Protein AF-A0A3C0G494-F1 (afdb_monomer)

Mean predicted aligned error: 13.41 Å

pLDDT: mean 83.09, std 10.5, range [32.12, 95.75]

Structure (mmCIF, N/CA/C/O backbone):
data_AF-A0A3C0G494-F1
#
_entry.id   AF-A0A3C0G494-F1
#
loop_
_atom_site.group_PDB
_atom_site.id
_atom_site.type_symbol
_atom_site.label_atom_id
_atom_site.label_alt_id
_atom_site.label_comp_id
_atom_site.label_asym_id
_atom_site.label_entity_id
_atom_site.label_seq_id
_atom_site.pdbx_PDB_ins_code
_atom_site.Cartn_x
_atom_site.Cartn_y
_atom_site.Cartn_z
_atom_site.occupancy
_atom_site.B_iso_or_equiv
_atom_site.auth_seq_id
_atom_site.auth_comp_id
_atom_site.auth_asym_id
_atom_site.auth_atom_id
_atom_site.pdbx_PDB_model_num
ATOM 1 N N . LYS A 1 1 ? -24.548 -12.511 25.637 1.00 58.72 1 LYS A N 1
ATOM 2 C CA . LYS A 1 1 ? -24.351 -12.444 24.169 1.00 58.72 1 LYS A CA 1
ATOM 3 C C . LYS A 1 1 ? -22.924 -12.905 23.895 1.00 58.72 1 LYS A C 1
ATOM 5 O O . LYS A 1 1 ? -22.054 -12.496 24.649 1.00 58.72 1 LYS A O 1
ATOM 10 N N . ASP A 1 2 ? -22.709 -13.772 22.910 1.00 83.00 2 ASP A N 1
ATOM 11 C CA . ASP A 1 2 ? -21.369 -14.184 22.466 1.00 83.00 2 ASP A CA 1
ATOM 12 C C . ASP A 1 2 ? -20.801 -13.057 21.584 1.00 83.00 2 ASP A C 1
ATOM 14 O O . ASP A 1 2 ? -21.323 -12.799 20.499 1.00 83.00 2 ASP A O 1
ATOM 18 N N . ILE A 1 3 ? -19.855 -12.275 22.111 1.00 84.81 3 ILE A N 1
ATOM 19 C CA . ILE A 1 3 ? -19.329 -11.074 21.444 1.00 84.81 3 ILE A CA 1
ATOM 20 C C . ILE A 1 3 ? -18.096 -11.478 20.638 1.00 84.81 3 ILE A C 1
ATOM 22 O O . ILE A 1 3 ? -17.036 -11.703 21.206 1.00 84.81 3 ILE A O 1
ATOM 26 N N . LYS A 1 4 ? -18.218 -11.529 19.307 1.00 90.38 4 LYS A N 1
ATOM 27 C CA . LYS A 1 4 ? -17.105 -11.915 18.417 1.00 90.38 4 LYS A CA 1
ATOM 28 C C . LYS A 1 4 ? -16.211 -10.761 17.977 1.00 90.38 4 LYS A C 1
ATOM 30 O O . LYS A 1 4 ? -15.058 -10.990 17.619 1.00 90.38 4 LYS A O 1
ATOM 35 N N . TYR A 1 5 ? -16.724 -9.534 18.020 1.00 92.06 5 TYR A N 1
ATOM 36 C CA . TYR A 1 5 ? -16.016 -8.345 17.561 1.00 92.06 5 TYR A CA 1
ATOM 37 C C . TYR A 1 5 ? -16.140 -7.228 18.586 1.00 92.06 5 TYR A C 1
ATOM 39 O O . TYR A 1 5 ? -17.240 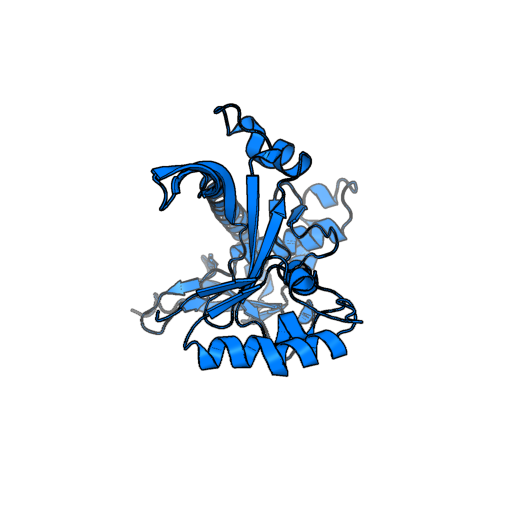-6.895 19.024 1.00 92.06 5 TYR A O 1
ATOM 47 N N . ILE A 1 6 ? -15.002 -6.646 18.942 1.00 91.81 6 ILE A N 1
ATOM 48 C CA . ILE A 1 6 ? -14.899 -5.488 19.822 1.00 91.81 6 ILE A CA 1
ATOM 49 C C . ILE A 1 6 ? -14.141 -4.417 19.048 1.00 91.81 6 ILE A C 1
ATOM 51 O O . ILE A 1 6 ? -13.038 -4.672 18.572 1.00 91.81 6 ILE A O 1
ATOM 55 N N . ILE A 1 7 ? -14.728 -3.232 18.903 1.00 91.38 7 ILE A N 1
ATOM 56 C CA . ILE A 1 7 ? -14.131 -2.116 18.165 1.00 91.38 7 ILE A CA 1
ATOM 57 C C . ILE A 1 7 ? -13.880 -0.976 19.152 1.00 91.38 7 ILE A C 1
ATOM 59 O O . ILE A 1 7 ? -14.803 -0.523 19.823 1.00 91.38 7 ILE A O 1
ATOM 63 N N . LEU A 1 8 ? -12.626 -0.538 19.248 1.00 90.50 8 LEU A N 1
ATOM 64 C CA . LEU A 1 8 ? -12.165 0.550 20.107 1.00 90.50 8 LEU A CA 1
ATOM 65 C C . LEU A 1 8 ? -11.684 1.703 19.220 1.00 90.50 8 LEU A C 1
ATOM 67 O O . LEU A 1 8 ? -10.564 1.652 18.710 1.00 90.50 8 LEU A O 1
ATOM 71 N N . ASP A 1 9 ? -12.513 2.724 19.004 1.00 87.19 9 ASP A N 1
ATOM 72 C CA . ASP A 1 9 ? -12.201 3.816 18.074 1.00 87.19 9 ASP A CA 1
ATOM 73 C C . ASP A 1 9 ? -12.384 5.228 18.675 1.00 87.19 9 ASP A C 1
ATOM 75 O O . ASP A 1 9 ? -13.507 5.606 19.016 1.00 87.19 9 ASP A O 1
ATOM 79 N N . PRO A 1 10 ? -11.305 6.030 18.781 1.00 85.88 10 PRO A N 1
ATOM 80 C CA . PRO A 1 10 ? -9.909 5.600 18.835 1.00 85.88 10 PRO A CA 1
ATOM 81 C C . PRO A 1 10 ? -9.585 4.942 20.184 1.00 85.88 10 PRO A C 1
ATOM 83 O O . PRO A 1 10 ? -10.179 5.251 21.217 1.00 85.88 10 PRO A O 1
ATOM 86 N N . LEU A 1 11 ? -8.563 4.085 20.196 1.00 86.81 11 LEU A N 1
ATOM 87 C CA . LEU A 1 11 ? -8.050 3.386 21.378 1.00 86.81 11 LEU A CA 1
ATOM 88 C C . LEU A 1 11 ? -7.792 4.329 22.564 1.00 86.81 11 LEU A C 1
ATOM 90 O O . LEU A 1 11 ? -8.043 3.970 23.713 1.00 86.81 11 LEU A O 1
ATOM 94 N N . ILE A 1 12 ? -7.320 5.546 22.278 1.00 82.25 12 ILE A N 1
ATOM 95 C CA . ILE A 1 12 ? -6.955 6.546 23.285 1.00 82.25 12 ILE A CA 1
ATOM 96 C C . ILE A 1 12 ? -8.141 7.026 24.129 1.00 82.25 12 ILE A C 1
ATOM 98 O O . ILE A 1 12 ? -7.938 7.483 25.248 1.00 82.25 12 ILE A O 1
ATOM 102 N N . ASN A 1 13 ? -9.379 6.884 23.651 1.00 85.06 13 ASN A N 1
ATOM 103 C CA . ASN A 1 13 ? -10.559 7.318 24.401 1.00 85.06 13 ASN A CA 1
ATOM 104 C C . ASN A 1 13 ? -10.960 6.343 25.520 1.00 85.06 13 ASN A C 1
ATOM 106 O O . ASN A 1 13 ? -11.799 6.682 26.350 1.00 85.06 13 ASN A O 1
ATOM 110 N N . PHE A 1 14 ? -10.363 5.147 25.562 1.00 82.88 14 PHE A N 1
ATOM 111 C CA . PHE A 1 14 ? -10.701 4.088 26.521 1.00 82.88 14 PHE A CA 1
ATOM 112 C C . PHE A 1 14 ? -9.672 3.933 27.650 1.00 82.88 14 PHE A C 1
ATOM 114 O O . PHE A 1 14 ? -9.775 3.010 28.462 1.00 82.88 14 PHE A O 1
ATOM 121 N N . GLN A 1 15 ? -8.672 4.814 27.714 1.00 76.19 15 GLN A N 1
ATOM 122 C CA . GLN A 1 15 ? -7.727 4.861 28.828 1.00 76.19 15 GLN A CA 1
ATOM 123 C C . GLN A 1 15 ? -8.262 5.728 29.972 1.00 76.19 15 GLN A C 1
ATOM 125 O O . GLN A 1 15 ? -9.010 6.682 29.760 1.00 76.19 15 GLN A O 1
ATOM 130 N N . THR A 1 16 ? -7.826 5.425 31.192 1.00 69.06 16 THR A N 1
ATOM 131 C CA . THR A 1 16 ? -8.076 6.255 32.374 1.00 69.06 16 THR A CA 1
ATOM 132 C C . THR A 1 16 ? -6.762 6.577 33.082 1.00 69.06 16 THR A C 1
ATOM 134 O O . THR A 1 16 ? -5.937 5.684 33.277 1.00 69.06 16 THR A O 1
ATOM 137 N N . GLY A 1 17 ? -6.607 7.814 33.563 1.00 73.12 17 GLY A N 1
ATOM 138 C CA . GLY A 1 17 ? -5.445 8.251 34.344 1.00 73.12 17 GLY A CA 1
ATOM 139 C C . GLY A 1 17 ? -4.350 8.919 33.505 1.00 73.12 17 GLY A C 1
ATOM 140 O O . GLY A 1 17 ? -4.612 9.491 32.451 1.00 73.12 17 GLY A O 1
ATOM 141 N N . THR A 1 18 ? -3.109 8.901 33.999 1.00 69.81 18 THR A N 1
ATOM 142 C CA . THR A 1 18 ? -1.937 9.502 33.334 1.00 69.81 18 THR A CA 1
ATOM 143 C C . THR A 1 18 ? -1.347 8.557 32.287 1.00 69.81 18 THR A C 1
ATOM 145 O O . THR A 1 18 ? -0.232 8.057 32.444 1.00 69.81 18 THR A O 1
ATOM 148 N N . TYR A 1 19 ? -2.113 8.265 31.239 1.00 78.50 19 TYR A N 1
ATOM 149 C CA . TYR A 1 19 ? -1.647 7.484 30.099 1.00 78.50 19 TYR A CA 1
ATOM 150 C C . TYR A 1 19 ? -1.075 8.399 29.011 1.00 78.50 19 TYR A C 1
ATOM 152 O O . TYR A 1 19 ? -1.731 9.340 28.572 1.00 78.50 19 TYR A O 1
ATOM 160 N N . ASP A 1 20 ? 0.137 8.090 28.559 1.00 79.19 20 ASP A N 1
ATOM 161 C CA . ASP A 1 20 ? 0.767 8.721 27.395 1.00 79.19 20 ASP A CA 1
ATOM 162 C C . ASP A 1 20 ? 0.842 7.705 26.252 1.00 79.19 20 ASP A C 1
ATOM 164 O O . ASP A 1 20 ? 1.539 6.694 26.371 1.00 79.19 20 ASP A O 1
ATOM 168 N N . GLU A 1 21 ? 0.134 7.975 25.154 1.00 76.19 21 GLU A N 1
ATOM 169 C CA . GLU A 1 21 ? 0.083 7.110 23.969 1.00 76.19 21 GLU A CA 1
ATOM 170 C C . GLU A 1 21 ? 1.401 7.032 23.200 1.00 76.19 21 GLU A C 1
ATOM 172 O O . GLU A 1 21 ? 1.623 6.076 22.458 1.00 76.19 21 GLU A O 1
ATOM 177 N N . ASN A 1 22 ? 2.287 8.009 23.408 1.00 76.25 22 ASN A N 1
ATOM 178 C CA . ASN A 1 22 ? 3.614 8.039 22.803 1.00 76.25 22 ASN A CA 1
ATOM 179 C C . ASN A 1 22 ? 4.649 7.282 23.650 1.00 76.25 22 ASN A C 1
ATOM 181 O O . ASN A 1 22 ? 5.786 7.084 23.210 1.00 76.25 22 ASN A O 1
ATOM 185 N N . SER A 1 23 ? 4.269 6.841 24.855 1.00 85.06 23 SER A N 1
ATOM 186 C CA . SER A 1 23 ? 5.091 5.979 25.697 1.00 85.06 23 SER A CA 1
ATOM 187 C C . SER A 1 23 ? 4.860 4.518 25.336 1.00 85.06 23 SER A C 1
ATOM 189 O O . SER A 1 23 ? 3.865 3.892 25.712 1.00 85.06 23 SER A O 1
ATOM 191 N N . ASN A 1 24 ? 5.850 3.933 24.666 1.00 85.38 24 ASN A N 1
ATOM 192 C CA . ASN A 1 24 ? 5.791 2.537 24.250 1.00 85.38 24 ASN A CA 1
ATOM 193 C C . ASN A 1 24 ? 5.604 1.564 25.428 1.00 85.38 24 ASN A C 1
ATOM 195 O O . ASN A 1 24 ? 4.987 0.512 25.268 1.00 85.38 24 ASN A O 1
ATOM 199 N N . GLN A 1 25 ? 6.120 1.918 26.611 1.00 88.06 25 GLN A N 1
ATOM 200 C CA . GLN A 1 25 ? 5.974 1.125 27.831 1.00 88.06 25 GLN A CA 1
ATOM 201 C C . GLN A 1 25 ? 4.541 1.169 28.375 1.00 88.06 25 GLN A C 1
ATOM 203 O O . GLN A 1 25 ? 4.008 0.133 28.772 1.00 88.06 25 GLN A O 1
ATOM 208 N N . ASN A 1 26 ? 3.894 2.339 28.351 1.00 88.00 26 ASN A N 1
ATOM 209 C CA . ASN A 1 26 ? 2.482 2.455 28.720 1.00 88.00 26 ASN A CA 1
ATOM 210 C C . ASN A 1 26 ? 1.606 1.650 27.756 1.00 88.00 26 ASN A C 1
ATOM 212 O O . ASN A 1 26 ? 0.747 0.888 28.197 1.00 88.00 26 ASN A O 1
ATOM 216 N N . MET A 1 27 ? 1.884 1.764 26.456 1.00 88.31 27 MET A N 1
ATOM 217 C CA . MET A 1 27 ? 1.180 1.029 25.408 1.00 88.31 27 MET A CA 1
ATOM 218 C C . MET A 1 27 ? 1.347 -0.490 25.561 1.00 88.31 27 MET A C 1
ATOM 220 O O . MET A 1 27 ? 0.361 -1.223 25.529 1.00 88.31 27 MET A O 1
ATOM 224 N N . ASP A 1 28 ? 2.565 -0.973 25.826 1.00 90.19 28 ASP A N 1
ATOM 225 C CA . ASP A 1 28 ? 2.835 -2.402 26.046 1.00 90.19 28 ASP A CA 1
ATOM 226 C C . ASP A 1 28 ? 2.074 -2.948 27.266 1.00 90.19 28 ASP A C 1
ATOM 228 O O . ASP A 1 28 ? 1.438 -4.003 27.188 1.00 90.19 28 ASP A O 1
ATOM 232 N N . ASN A 1 29 ? 2.060 -2.193 28.369 1.00 89.50 29 ASN A N 1
ATOM 233 C CA . ASN A 1 29 ? 1.289 -2.540 29.561 1.00 89.50 29 ASN A CA 1
ATOM 234 C C . ASN A 1 29 ? -0.218 -2.584 29.276 1.00 89.50 29 ASN A C 1
ATOM 236 O O . ASN A 1 29 ? -0.904 -3.491 29.750 1.00 89.50 29 ASN A O 1
ATOM 240 N N . TYR A 1 30 ? -0.742 -1.628 28.507 1.00 88.88 30 TYR A N 1
ATOM 241 C CA . TYR A 1 30 ? -2.162 -1.584 28.168 1.00 88.88 30 TYR A CA 1
ATOM 242 C C . TYR A 1 30 ? -2.571 -2.768 27.282 1.00 88.88 30 TYR A C 1
ATOM 244 O O . TYR A 1 30 ? -3.562 -3.448 27.551 1.00 88.88 30 TYR A O 1
ATOM 252 N N . ILE A 1 31 ? -1.751 -3.101 26.285 1.00 90.81 31 ILE A N 1
ATOM 253 C CA . ILE A 1 31 ? -1.976 -4.246 25.399 1.00 90.81 31 ILE A CA 1
ATOM 254 C C . ILE A 1 31 ? -1.983 -5.565 26.175 1.00 90.81 31 ILE A C 1
ATOM 256 O O . ILE A 1 31 ? -2.911 -6.363 26.026 1.00 90.81 31 ILE A O 1
ATOM 260 N N . LYS A 1 32 ? -0.955 -5.804 27.000 1.00 91.62 32 LYS A N 1
ATOM 261 C CA . LYS A 1 32 ? -0.775 -7.078 27.712 1.00 91.62 32 LYS A CA 1
ATOM 262 C C . LYS A 1 32 ? -1.824 -7.308 28.787 1.00 91.62 32 LYS A C 1
ATOM 264 O O . LYS A 1 32 ? -2.279 -8.435 28.947 1.00 91.62 32 LYS A O 1
ATOM 269 N N . ASN A 1 33 ? -2.193 -6.256 29.513 1.00 90.94 33 ASN A N 1
ATOM 270 C CA . ASN A 1 33 ? -3.074 -6.388 30.669 1.00 90.94 33 ASN A CA 1
ATOM 271 C C . ASN A 1 33 ? -4.555 -6.202 30.320 1.00 90.94 33 ASN A C 1
ATOM 273 O O . ASN A 1 33 ? -5.400 -6.670 31.077 1.00 90.94 33 ASN A O 1
ATOM 277 N N . TYR A 1 34 ? -4.877 -5.558 29.191 1.00 89.62 34 TYR A N 1
ATOM 278 C CA . TYR A 1 34 ? -6.263 -5.263 28.817 1.00 89.62 34 TYR A CA 1
ATOM 279 C C . TYR A 1 34 ? -6.633 -5.798 27.435 1.00 89.62 34 TYR A C 1
ATOM 281 O O . TYR A 1 34 ? -7.531 -6.629 27.347 1.00 89.62 34 TYR A O 1
ATOM 289 N N . LEU A 1 35 ? -5.953 -5.385 26.360 1.00 91.50 35 LEU A N 1
ATOM 290 C CA . LEU A 1 35 ? -6.418 -5.696 24.997 1.00 91.50 35 LEU A CA 1
ATOM 291 C C . LEU A 1 35 ? -6.339 -7.188 24.652 1.00 91.50 35 LEU A C 1
ATOM 293 O O . LEU A 1 35 ? -7.300 -7.746 24.122 1.00 91.50 35 LEU A O 1
ATOM 297 N N . ILE A 1 36 ? -5.216 -7.844 24.962 1.00 92.31 36 ILE A N 1
ATOM 298 C CA . ILE A 1 36 ? -5.059 -9.283 24.713 1.00 92.31 36 ILE A CA 1
ATOM 299 C C . ILE A 1 36 ? -6.021 -10.093 25.598 1.00 92.31 36 ILE A C 1
ATOM 301 O O . ILE A 1 36 ? -6.776 -10.890 25.039 1.00 92.31 36 ILE A O 1
ATOM 305 N N . PRO A 1 37 ? -6.070 -9.896 26.933 1.00 93.00 37 PRO A N 1
ATOM 306 C CA . PRO A 1 37 ? -7.040 -10.590 27.776 1.00 93.00 37 PRO A CA 1
ATOM 307 C C . PRO A 1 37 ? -8.489 -10.366 27.344 1.00 93.00 37 PRO A C 1
ATOM 309 O O . PRO A 1 37 ? -9.275 -11.305 27.382 1.00 93.00 37 PRO A O 1
ATOM 312 N N . LEU A 1 38 ? -8.843 -9.160 26.886 1.00 91.00 38 LEU A N 1
ATOM 313 C CA . LEU A 1 38 ? -10.179 -8.858 26.375 1.00 91.00 38 LEU A CA 1
ATOM 314 C C . LEU A 1 38 ? -10.531 -9.720 25.155 1.00 91.00 38 LEU A C 1
ATOM 316 O O . LEU A 1 38 ? -11.603 -10.318 25.132 1.00 91.00 38 LEU A O 1
ATOM 320 N N . ALA A 1 39 ? -9.622 -9.832 24.182 1.00 91.12 39 ALA A N 1
ATOM 321 C CA . ALA A 1 39 ? -9.817 -10.685 23.009 1.00 91.12 39 ALA A CA 1
ATOM 322 C C . ALA A 1 39 ? -9.923 -12.175 23.384 1.00 91.12 39 ALA A C 1
ATOM 324 O O . ALA A 1 39 ? -10.813 -12.871 22.899 1.00 91.12 39 ALA A O 1
ATOM 325 N N . VAL A 1 40 ? -9.045 -12.654 24.277 1.00 91.06 40 VAL A N 1
ATOM 326 C CA . VAL A 1 40 ? -9.023 -14.061 24.720 1.00 91.06 40 VAL A CA 1
ATOM 327 C C . VAL A 1 40 ? -10.286 -14.420 25.500 1.00 91.06 40 VAL A C 1
ATOM 329 O O . VAL A 1 40 ? -10.899 -15.446 25.226 1.00 91.06 40 VAL A O 1
ATOM 332 N N . ASN A 1 41 ? -10.706 -13.575 26.443 1.00 91.06 41 ASN A N 1
ATOM 333 C CA . ASN A 1 41 ? -11.887 -13.834 27.269 1.00 91.06 41 ASN A CA 1
ATOM 334 C C . ASN A 1 41 ? -13.190 -13.771 26.464 1.00 91.06 41 ASN A C 1
ATOM 336 O O . ASN A 1 41 ? -14.155 -14.443 26.820 1.00 91.06 41 ASN A O 1
ATOM 340 N N . ALA A 1 42 ? -13.228 -12.960 25.404 1.00 90.06 42 ALA A N 1
ATOM 341 C CA . ALA A 1 42 ? -14.367 -12.881 24.498 1.00 90.06 42 ALA A CA 1
ATOM 342 C C . ALA A 1 42 ? -14.397 -14.014 23.455 1.00 90.06 42 ALA A C 1
ATOM 344 O O . ALA A 1 42 ? -15.400 -14.146 22.760 1.00 90.06 42 ALA A O 1
ATOM 345 N N . ASP A 1 43 ? -13.319 -14.802 23.324 1.00 91.94 43 ASP A N 1
ATOM 346 C CA . ASP A 1 43 ? -13.115 -15.723 22.196 1.00 91.94 43 ASP A CA 1
ATOM 347 C C . ASP A 1 43 ? -13.408 -15.026 20.849 1.00 91.94 43 ASP A C 1
ATOM 349 O O . ASP A 1 43 ? -14.227 -15.463 20.030 1.00 91.94 43 ASP A O 1
ATOM 353 N N . GLY A 1 44 ? -12.798 -13.848 20.680 1.00 91.38 44 GLY A N 1
ATOM 354 C CA . GLY A 1 44 ? -13.135 -12.904 19.621 1.00 91.38 44 GLY A CA 1
ATOM 355 C C . GLY A 1 44 ? -11.967 -12.026 19.179 1.00 91.38 44 GLY A C 1
ATOM 356 O O . GLY A 1 44 ? -10.805 -12.246 19.522 1.00 91.38 44 GLY A O 1
ATOM 357 N N . VAL A 1 45 ? -12.286 -11.013 18.376 1.00 92.75 45 VAL A N 1
ATOM 358 C CA . VAL A 1 45 ? -11.314 -10.093 17.775 1.00 92.75 45 VAL A CA 1
ATOM 359 C C . VAL A 1 45 ? -11.501 -8.688 18.336 1.00 92.75 45 VAL A C 1
ATOM 361 O O . VAL A 1 45 ? -12.618 -8.174 18.389 1.00 92.75 45 VAL A O 1
ATOM 364 N N . VAL A 1 46 ? -10.389 -8.049 18.702 1.00 94.00 46 VAL A N 1
ATOM 365 C CA . VAL A 1 46 ? -10.343 -6.627 19.059 1.00 94.00 46 VAL A CA 1
ATOM 366 C C . VAL A 1 46 ? -9.759 -5.838 17.887 1.00 94.00 46 VAL A C 1
ATOM 368 O O . VAL A 1 46 ? -8.628 -6.086 17.468 1.00 94.00 46 VAL A O 1
ATOM 371 N N . PHE A 1 47 ? -10.523 -4.875 17.382 1.00 93.31 47 PHE A N 1
ATOM 372 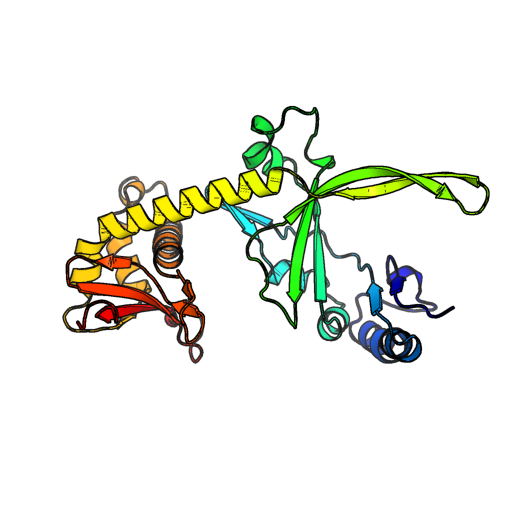C CA . PHE A 1 47 ? -10.075 -3.840 16.459 1.00 93.31 47 PHE A CA 1
ATOM 373 C C . PHE A 1 47 ? -9.833 -2.554 17.239 1.00 93.31 47 PHE A C 1
ATOM 375 O O . PHE A 1 47 ? -10.670 -2.150 18.043 1.00 93.31 47 PHE A O 1
ATOM 382 N N . SER A 1 48 ? -8.707 -1.892 16.991 1.00 90.12 48 SER A N 1
ATOM 383 C CA . SER A 1 48 ? -8.379 -0.624 17.640 1.00 90.12 48 SER A CA 1
ATOM 384 C C . SER A 1 48 ? -7.979 0.428 16.614 1.00 90.12 48 SER A C 1
ATOM 386 O O . SER A 1 48 ? -7.025 0.216 15.862 1.00 90.12 48 SER A O 1
ATOM 388 N N . GLY A 1 49 ? -8.666 1.568 16.618 1.00 90.00 49 GLY A N 1
ATOM 389 C CA . GLY A 1 49 ? -8.249 2.765 15.897 1.00 90.00 49 GLY A CA 1
ATOM 390 C C . GLY A 1 49 ? -7.095 3.449 16.627 1.00 90.00 49 GLY A C 1
ATOM 391 O O . GLY A 1 49 ? -7.141 3.628 17.842 1.00 90.00 49 GLY A O 1
ATOM 392 N N . HIS A 1 50 ? -6.045 3.839 15.910 1.00 88.06 50 HIS A N 1
ATOM 393 C CA . HIS A 1 50 ? -4.942 4.617 16.470 1.00 88.06 50 HIS A CA 1
ATOM 394 C C . HIS A 1 50 ? -4.618 5.777 15.535 1.00 88.06 50 HIS A C 1
ATOM 396 O O . HIS A 1 50 ? -4.370 5.579 14.344 1.00 88.06 50 HIS A O 1
ATOM 402 N N . HIS A 1 51 ? -4.650 6.995 16.070 1.00 86.44 51 HIS A N 1
ATOM 403 C CA . HIS A 1 51 ? -4.287 8.177 15.308 1.00 86.44 51 HIS A CA 1
ATOM 404 C C . HIS A 1 51 ? -2.773 8.252 15.164 1.00 86.44 51 HIS A C 1
ATOM 406 O O . HIS A 1 51 ? -2.032 8.135 16.132 1.00 86.44 51 HIS A O 1
ATOM 412 N N . THR A 1 52 ? -2.314 8.476 13.939 1.00 83.31 52 THR A N 1
ATOM 413 C CA . THR A 1 52 ? -0.895 8.625 13.635 1.00 83.31 52 THR A CA 1
ATOM 414 C C . THR A 1 52 ? -0.606 10.030 13.135 1.00 83.31 52 THR A C 1
ATOM 416 O O . THR A 1 52 ? -1.494 10.754 12.675 1.00 83.31 52 THR A O 1
ATOM 419 N N . ASN A 1 53 ? 0.671 10.405 13.142 1.00 76.38 53 ASN A N 1
ATOM 420 C CA . ASN A 1 53 ? 1.107 11.617 12.460 1.00 76.38 53 ASN A CA 1
ATOM 421 C C . ASN A 1 53 ? 0.732 11.573 10.970 1.00 76.38 53 ASN A C 1
ATOM 423 O O . ASN A 1 53 ? 0.662 10.505 10.355 1.00 76.38 53 ASN A O 1
ATOM 427 N N . LYS A 1 54 ? 0.516 12.753 10.376 1.00 71.56 54 LYS A N 1
ATOM 428 C CA . LYS A 1 54 ? 0.226 12.896 8.943 1.00 71.56 54 LYS A CA 1
ATOM 429 C C . LYS A 1 54 ? 1.479 12.567 8.135 1.00 71.56 54 LYS A C 1
ATOM 431 O O . LYS A 1 54 ? 2.301 13.443 7.877 1.00 71.56 54 LYS A O 1
ATOM 436 N N . ILE A 1 55 ? 1.627 11.307 7.746 1.00 73.06 55 ILE A N 1
ATOM 437 C CA . ILE A 1 55 ? 2.722 10.842 6.898 1.00 73.06 55 ILE A CA 1
ATOM 438 C C . ILE A 1 55 ? 2.115 10.286 5.611 1.00 73.06 55 ILE A C 1
ATOM 440 O O . ILE A 1 55 ? 1.178 9.495 5.659 1.00 73.06 55 ILE A O 1
ATOM 444 N N . SER A 1 56 ? 2.629 10.711 4.452 1.00 76.50 56 SER A N 1
ATOM 445 C CA . SER A 1 56 ? 2.167 10.152 3.182 1.00 76.50 56 SER A CA 1
ATOM 446 C C . SER A 1 56 ? 2.664 8.719 3.036 1.00 76.50 56 SER A C 1
ATOM 448 O O . SER A 1 56 ? 3.869 8.482 2.995 1.00 76.50 56 SER A O 1
ATOM 450 N N . MET A 1 57 ? 1.732 7.778 2.935 1.00 82.75 57 MET A N 1
ATOM 451 C CA . MET A 1 57 ? 2.014 6.352 2.707 1.00 82.75 57 MET A CA 1
ATOM 452 C C . MET A 1 57 ? 1.961 5.985 1.220 1.00 82.75 57 MET A C 1
ATOM 454 O O . MET A 1 57 ? 2.128 4.830 0.844 1.00 82.75 57 MET A O 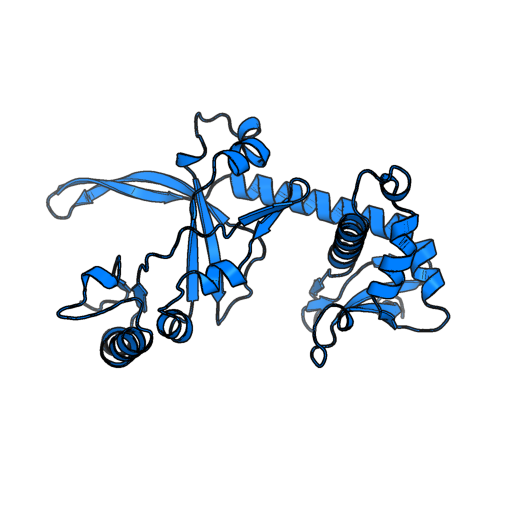1
ATOM 458 N N . VAL A 1 58 ? 1.691 6.983 0.377 1.00 83.12 58 VAL A N 1
ATOM 459 C CA . VAL A 1 58 ? 1.605 6.859 -1.075 1.00 83.12 58 VAL A CA 1
ATOM 460 C C . VAL A 1 58 ? 2.458 7.952 -1.695 1.00 83.12 58 VAL A C 1
ATOM 462 O O . VAL A 1 58 ? 2.371 9.119 -1.296 1.00 83.12 58 VAL A O 1
ATOM 465 N N . ALA A 1 59 ? 3.267 7.586 -2.678 1.00 74.25 59 ALA A N 1
ATOM 466 C CA . ALA A 1 59 ? 4.059 8.514 -3.469 1.00 74.25 59 ALA A CA 1
ATOM 467 C C . ALA A 1 59 ? 3.659 8.437 -4.943 1.00 74.25 59 ALA A C 1
ATOM 469 O O . ALA A 1 59 ? 3.172 7.411 -5.414 1.00 74.25 59 ALA A O 1
ATOM 470 N N . THR A 1 60 ? 3.883 9.531 -5.677 1.00 67.44 60 THR A N 1
ATOM 471 C CA . THR A 1 60 ? 3.858 9.505 -7.141 1.00 67.44 60 THR A CA 1
ATOM 472 C C . THR A 1 60 ? 5.265 9.640 -7.697 1.00 67.44 60 THR A C 1
ATOM 474 O O . THR A 1 60 ? 5.942 10.624 -7.405 1.00 67.44 60 THR A O 1
ATOM 477 N N . HIS A 1 61 ? 5.694 8.674 -8.509 1.00 63.78 61 HIS A N 1
ATOM 478 C CA . HIS A 1 61 ? 6.981 8.710 -9.207 1.00 63.78 61 HIS A CA 1
ATOM 479 C C . HIS A 1 61 ? 6.799 8.287 -10.668 1.00 63.78 61 HIS A C 1
ATOM 481 O O . HIS A 1 61 ? 6.319 7.190 -10.926 1.00 63.78 61 HIS A O 1
ATOM 487 N N . ASP A 1 62 ? 7.153 9.138 -11.635 1.00 61.41 62 ASP A N 1
ATOM 488 C CA . ASP A 1 62 ? 6.898 8.903 -13.071 1.00 61.41 62 ASP A CA 1
ATOM 489 C C . ASP A 1 62 ? 5.428 8.534 -13.389 1.00 61.41 62 ASP A C 1
ATOM 491 O O . ASP A 1 62 ? 5.165 7.581 -14.126 1.00 61.41 62 ASP A O 1
ATOM 495 N N . ASN A 1 63 ? 4.458 9.240 -12.795 1.00 60.19 63 ASN A N 1
ATOM 496 C CA . ASN A 1 63 ? 3.022 8.916 -12.878 1.00 60.19 63 ASN A CA 1
ATOM 497 C C . ASN A 1 63 ? 2.658 7.493 -12.396 1.00 60.19 63 ASN A C 1
ATOM 499 O O . ASN A 1 63 ? 1.644 6.934 -12.810 1.00 60.19 63 ASN A O 1
ATOM 503 N N . GLU A 1 64 ? 3.441 6.905 -11.491 1.00 65.31 64 GLU A N 1
ATOM 504 C CA . GLU A 1 64 ? 3.090 5.680 -10.762 1.00 65.31 64 GLU A CA 1
ATOM 505 C C . GLU A 1 64 ? 2.646 6.002 -9.343 1.00 65.31 64 GLU A C 1
ATOM 507 O O . GLU A 1 64 ? 3.301 6.797 -8.681 1.00 65.31 64 GLU A O 1
ATOM 512 N N . LEU A 1 65 ? 1.595 5.337 -8.866 1.00 75.00 65 LEU A N 1
ATOM 513 C CA . LEU A 1 65 ? 1.257 5.286 -7.448 1.00 75.00 65 LEU A CA 1
ATOM 514 C C . LEU A 1 65 ? 2.078 4.181 -6.785 1.00 75.00 65 LEU A C 1
ATOM 516 O O . LEU A 1 65 ? 1.926 3.016 -7.130 1.00 75.00 65 LEU A O 1
ATOM 520 N N . LEU A 1 66 ? 2.943 4.554 -5.849 1.00 78.12 66 LEU A N 1
ATOM 521 C CA . LEU A 1 66 ? 3.732 3.618 -5.054 1.00 78.12 66 LEU A CA 1
ATOM 522 C C . LEU A 1 66 ? 3.222 3.624 -3.620 1.00 78.12 66 LEU A C 1
ATOM 524 O O . LEU A 1 66 ? 3.122 4.697 -3.017 1.00 78.12 66 LEU A O 1
ATOM 528 N N . VAL A 1 67 ? 2.925 2.441 -3.088 1.00 82.50 67 VAL A N 1
ATOM 529 C CA . VAL A 1 67 ? 2.579 2.247 -1.679 1.00 82.50 67 VAL A CA 1
ATOM 530 C C . VAL A 1 67 ? 3.854 2.012 -0.880 1.00 82.50 67 VAL A C 1
ATOM 532 O O . VAL A 1 67 ? 4.699 1.206 -1.257 1.00 82.50 67 VAL A O 1
ATOM 535 N N . ASP A 1 68 ? 4.001 2.728 0.230 1.00 82.62 68 ASP A N 1
ATOM 536 C CA . ASP A 1 68 ? 5.080 2.519 1.189 1.00 82.62 68 ASP A CA 1
ATOM 537 C C . ASP A 1 68 ? 4.525 1.796 2.423 1.00 82.62 68 ASP A C 1
ATOM 539 O O . ASP A 1 68 ? 4.183 2.416 3.437 1.00 82.62 68 ASP A O 1
ATOM 543 N N . ASN A 1 69 ? 4.402 0.465 2.330 1.00 78.75 69 ASN A N 1
ATOM 544 C CA . ASN A 1 69 ? 3.878 -0.364 3.421 1.00 78.75 69 ASN A CA 1
ATOM 545 C C . ASN A 1 69 ? 4.751 -0.260 4.682 1.00 78.75 69 ASN A C 1
ATOM 547 O O . ASN A 1 69 ? 4.235 -0.357 5.793 1.00 78.75 69 ASN A O 1
ATOM 551 N N . GLN A 1 70 ? 6.060 -0.023 4.536 1.00 77.88 70 GLN A N 1
ATOM 552 C CA . GLN A 1 70 ? 6.971 0.104 5.673 1.00 77.88 70 GLN A CA 1
ATOM 553 C C . GLN A 1 70 ? 6.725 1.403 6.439 1.00 77.88 70 GLN A C 1
ATOM 555 O O . GLN A 1 70 ? 6.735 1.416 7.672 1.00 77.88 70 GLN A O 1
ATOM 560 N N . ASN A 1 71 ? 6.499 2.498 5.722 1.00 81.75 71 ASN A N 1
ATOM 561 C CA . ASN A 1 71 ? 6.152 3.772 6.326 1.00 81.75 71 ASN A CA 1
ATOM 562 C C . ASN A 1 71 ? 4.731 3.757 6.904 1.00 81.75 71 ASN A C 1
ATOM 564 O O . ASN A 1 71 ? 4.523 4.298 7.987 1.00 81.75 71 ASN A O 1
ATOM 568 N N . ALA A 1 72 ? 3.787 3.068 6.250 1.00 84.12 72 ALA A N 1
ATOM 569 C CA . ALA A 1 72 ? 2.458 2.804 6.802 1.00 84.12 72 ALA A CA 1
ATOM 570 C C . ALA A 1 72 ? 2.540 2.015 8.119 1.00 84.12 72 ALA A C 1
ATOM 572 O O . ALA A 1 72 ? 1.918 2.393 9.110 1.00 84.12 72 ALA A O 1
ATOM 573 N N . LEU A 1 73 ? 3.376 0.972 8.166 1.00 83.44 73 LEU A N 1
ATOM 574 C CA . LEU A 1 73 ? 3.612 0.176 9.369 1.00 83.44 73 LEU A CA 1
ATOM 575 C C . LEU A 1 73 ? 4.224 1.020 10.487 1.00 83.44 73 LEU A C 1
ATOM 577 O O . LEU A 1 73 ? 3.828 0.897 11.637 1.00 83.44 73 LEU A O 1
ATOM 581 N N . ASN A 1 74 ? 5.163 1.900 10.148 1.00 81.38 74 ASN A N 1
ATOM 582 C CA . ASN A 1 74 ? 5.879 2.741 11.104 1.00 81.38 74 ASN A CA 1
ATOM 583 C C . ASN A 1 74 ? 5.155 4.056 11.437 1.00 81.38 74 ASN A C 1
ATOM 585 O O . ASN A 1 74 ? 5.737 4.899 12.123 1.00 81.38 74 ASN A O 1
ATOM 589 N N . ALA A 1 75 ? 3.923 4.267 10.960 1.00 81.56 75 ALA A N 1
ATOM 590 C CA . ALA A 1 75 ? 3.190 5.513 11.175 1.00 81.56 75 ALA A CA 1
ATOM 591 C C . ALA A 1 75 ? 2.848 5.743 12.660 1.00 81.56 75 ALA A C 1
ATOM 593 O O . ALA A 1 75 ? 2.863 6.886 13.124 1.00 81.56 75 ALA A O 1
ATOM 594 N N . ALA A 1 76 ? 2.639 4.669 13.430 1.00 76.88 76 ALA A N 1
ATOM 595 C CA . ALA A 1 76 ? 2.400 4.702 14.876 1.00 76.88 76 ALA A CA 1
ATOM 596 C C . ALA A 1 76 ? 3.705 4.848 15.693 1.00 76.88 76 ALA A C 1
ATOM 598 O O . ALA A 1 76 ? 4.003 4.055 16.593 1.00 76.88 76 ALA A O 1
ATOM 599 N N . ARG A 1 77 ? 4.546 5.837 15.352 1.00 71.56 77 ARG A N 1
ATOM 600 C CA . ARG A 1 77 ? 5.790 6.117 16.096 1.00 71.56 77 ARG A CA 1
ATOM 601 C C . ARG A 1 77 ? 5.460 6.461 17.552 1.00 71.56 77 ARG A C 1
ATOM 603 O O . ARG A 1 77 ? 4.660 7.352 17.788 1.00 71.56 77 ARG A O 1
ATOM 610 N N . GLY A 1 78 ? 6.107 5.784 18.503 1.00 73.56 78 GLY A N 1
ATOM 611 C CA . GLY A 1 78 ? 5.817 5.902 19.943 1.00 73.56 78 GLY A CA 1
ATOM 612 C C . GLY A 1 78 ? 4.949 4.763 20.496 1.00 73.56 78 GLY A C 1
ATOM 613 O O . GLY A 1 78 ? 5.041 4.453 21.678 1.00 73.56 78 GLY A O 1
ATOM 614 N N . ALA A 1 79 ? 4.222 4.051 19.628 1.00 80.19 79 ALA A N 1
ATOM 615 C CA . ALA A 1 79 ? 3.335 2.938 19.976 1.00 80.19 79 ALA A CA 1
ATOM 616 C C . ALA A 1 79 ? 3.738 1.628 19.266 1.00 80.19 79 ALA A C 1
ATOM 618 O O . ALA A 1 79 ? 2.895 0.861 18.799 1.00 80.19 79 ALA A O 1
ATOM 619 N N . SER A 1 80 ? 5.040 1.347 19.146 1.00 83.94 80 SER A N 1
ATOM 620 C CA . SER A 1 80 ? 5.527 0.173 18.404 1.00 83.94 80 SER A CA 1
ATOM 621 C C . SER A 1 80 ? 5.098 -1.163 19.017 1.00 83.94 80 SER A C 1
ATOM 623 O O . SER A 1 80 ? 4.953 -2.145 18.289 1.00 83.94 80 SER A O 1
ATOM 625 N N . SER A 1 81 ? 4.826 -1.210 20.322 1.00 87.75 81 SER A N 1
ATOM 626 C CA . SER A 1 81 ? 4.233 -2.364 21.004 1.00 87.75 81 SER A CA 1
ATOM 627 C C . SER A 1 81 ? 2.846 -2.712 20.457 1.00 87.75 81 SER A C 1
ATOM 629 O O . SER A 1 81 ? 2.538 -3.898 20.325 1.00 87.75 81 SER A O 1
ATOM 631 N N . LEU A 1 82 ? 2.056 -1.717 20.028 1.00 88.81 82 LEU A N 1
ATOM 632 C CA . LEU A 1 82 ? 0.753 -1.920 19.382 1.00 88.81 82 LEU A CA 1
ATOM 633 C C . LEU A 1 82 ? 0.905 -2.636 18.042 1.00 88.81 82 LEU A C 1
ATOM 635 O O . LEU A 1 82 ? 0.270 -3.663 17.808 1.00 88.81 82 LEU A O 1
ATOM 639 N N . ILE A 1 83 ? 1.825 -2.159 17.202 1.00 88.50 83 ILE A N 1
ATOM 640 C CA . ILE A 1 83 ? 2.173 -2.811 15.932 1.00 88.50 83 ILE A CA 1
ATOM 641 C C . ILE A 1 83 ? 2.731 -4.221 16.173 1.00 88.50 83 ILE A C 1
ATOM 643 O O . ILE A 1 83 ? 2.431 -5.154 15.423 1.00 88.50 83 ILE A O 1
ATOM 647 N N . GLY A 1 84 ? 3.558 -4.389 17.208 1.00 86.94 84 GLY A N 1
ATOM 648 C CA . GLY A 1 84 ? 4.156 -5.667 17.583 1.00 86.94 84 GLY A CA 1
ATOM 649 C C . GLY A 1 84 ? 3.102 -6.718 17.926 1.00 86.94 84 GLY A C 1
ATOM 650 O O . GLY A 1 84 ? 3.153 -7.828 17.392 1.00 86.94 84 GLY A O 1
ATOM 651 N N . ALA A 1 85 ? 2.122 -6.348 18.750 1.00 89.56 85 ALA A N 1
ATOM 652 C CA . ALA A 1 85 ? 1.048 -7.233 19.190 1.00 89.56 85 ALA A CA 1
ATOM 653 C C . ALA A 1 85 ? -0.024 -7.488 18.119 1.00 89.56 85 ALA A C 1
ATOM 655 O O . ALA A 1 85 ? -0.592 -8.582 18.067 1.00 89.56 85 ALA A O 1
ATOM 656 N N . ALA A 1 86 ? -0.292 -6.513 17.248 1.00 91.19 86 ALA A N 1
ATOM 657 C CA . ALA A 1 86 ? -1.294 -6.641 16.199 1.00 91.19 86 ALA A CA 1
ATOM 658 C C . ALA A 1 86 ? -0.935 -7.757 15.201 1.00 91.19 86 ALA A C 1
ATOM 660 O O . ALA A 1 86 ? 0.189 -7.836 14.698 1.00 91.19 86 ALA A O 1
ATOM 661 N N . ARG A 1 87 ? -1.902 -8.624 14.881 1.00 89.75 87 ARG A N 1
ATOM 662 C CA . ARG A 1 87 ? -1.756 -9.654 13.830 1.00 89.75 87 ARG A CA 1
ATOM 663 C C . ARG A 1 87 ? -1.915 -9.080 12.424 1.00 89.75 87 ARG A C 1
ATOM 665 O O . ARG A 1 87 ? -1.309 -9.596 11.489 1.00 89.75 87 ARG A O 1
ATOM 672 N N . PHE A 1 88 ? -2.696 -8.011 12.319 1.00 91.00 88 PHE A N 1
ATOM 673 C CA . PHE A 1 88 ? -2.931 -7.248 11.105 1.00 91.00 88 PHE A CA 1
ATOM 674 C C . PHE A 1 88 ? -2.823 -5.763 11.426 1.00 91.00 88 PHE A C 1
ATOM 676 O O . PHE A 1 88 ? -3.274 -5.333 12.487 1.00 91.00 88 PHE A O 1
ATOM 683 N N . VAL A 1 89 ? -2.245 -4.987 10.516 1.00 91.19 89 VAL A N 1
ATOM 684 C CA . VAL A 1 89 ? -2.229 -3.523 10.604 1.00 91.19 89 VAL A CA 1
ATOM 685 C C . VAL A 1 89 ? -2.750 -2.983 9.287 1.00 91.19 89 VAL A C 1
ATOM 687 O O . VAL A 1 89 ? -2.153 -3.221 8.237 1.00 91.19 89 VAL A O 1
ATOM 690 N N . LEU A 1 90 ? -3.864 -2.263 9.362 1.00 92.06 90 LEU A N 1
ATOM 691 C CA . LEU A 1 90 ? -4.469 -1.566 8.237 1.00 92.06 90 LEU A CA 1
ATOM 692 C C . LEU A 1 90 ? -4.251 -0.069 8.421 1.00 92.06 90 LEU A C 1
ATOM 694 O O . LEU A 1 90 ? -4.449 0.458 9.515 1.00 92.06 90 LEU A O 1
ATOM 698 N N . ALA A 1 91 ? -3.859 0.610 7.352 1.00 91.50 91 ALA A N 1
ATOM 699 C CA . ALA A 1 91 ? -3.690 2.050 7.336 1.00 91.50 91 ALA A CA 1
ATOM 700 C C . ALA A 1 91 ? -4.642 2.687 6.322 1.00 91.50 91 ALA A C 1
ATOM 702 O O . ALA A 1 91 ? -4.835 2.177 5.216 1.00 91.50 91 ALA A O 1
ATOM 703 N N . LEU A 1 92 ? -5.232 3.817 6.711 1.00 91.56 92 LEU A N 1
ATOM 704 C CA . LEU A 1 92 ? -6.092 4.621 5.853 1.00 91.56 92 LEU A CA 1
ATOM 705 C C . LEU A 1 92 ? -5.347 5.885 5.425 1.00 91.56 92 LEU A C 1
ATOM 707 O O . LEU A 1 92 ? -4.936 6.688 6.260 1.00 91.56 92 LEU A O 1
ATOM 711 N N . GLN A 1 93 ? -5.203 6.069 4.115 1.00 90.56 93 GLN A N 1
ATOM 712 C CA . GLN A 1 93 ? -4.570 7.234 3.506 1.00 90.56 93 GLN A CA 1
ATOM 713 C C . GLN A 1 93 ? -5.621 8.046 2.740 1.00 90.56 93 GLN A C 1
ATOM 715 O O . GLN A 1 93 ? -6.075 7.601 1.684 1.00 90.56 93 GLN A O 1
ATOM 720 N N . PRO A 1 94 ? -5.994 9.254 3.193 1.00 91.69 94 PRO A N 1
ATOM 721 C CA . PRO A 1 94 ? -6.890 10.112 2.429 1.00 91.69 94 PRO A CA 1
ATOM 722 C C . PRO A 1 94 ? -6.342 10.378 1.021 1.00 91.69 94 PRO A C 1
ATOM 724 O O . PRO A 1 94 ? -5.150 10.656 0.852 1.00 91.69 94 PRO A O 1
ATOM 727 N N . MET A 1 95 ? -7.208 10.334 0.005 1.00 92.50 95 MET A N 1
ATOM 728 C CA . MET A 1 95 ? -6.825 10.747 -1.345 1.00 92.50 95 MET A CA 1
ATOM 729 C C . MET A 1 95 ? -6.433 12.227 -1.319 1.00 92.50 95 MET A C 1
ATOM 731 O O . MET A 1 95 ? -7.192 13.086 -0.868 1.00 92.50 95 MET A O 1
ATOM 735 N N . THR A 1 96 ? -5.238 12.542 -1.814 1.00 90.88 96 THR A N 1
ATOM 736 C CA . THR A 1 96 ? -4.800 13.936 -1.926 1.00 90.88 96 THR A CA 1
ATOM 737 C C . THR A 1 96 ? -5.286 14.533 -3.243 1.00 90.88 96 THR A C 1
ATOM 739 O O . THR A 1 96 ? -5.455 13.822 -4.235 1.00 90.88 96 THR A O 1
ATOM 742 N N . ARG A 1 97 ? -5.462 15.860 -3.282 1.00 90.31 97 ARG A N 1
ATOM 743 C CA . ARG A 1 97 ? -5.820 16.570 -4.520 1.00 90.31 97 ARG A CA 1
ATOM 744 C C . ARG A 1 97 ? -4.843 16.264 -5.657 1.00 90.31 97 ARG A C 1
ATOM 746 O O . ARG A 1 97 ? -5.285 16.005 -6.766 1.00 90.31 97 ARG A O 1
ATOM 753 N N . LYS A 1 98 ? -3.542 16.228 -5.352 1.00 87.12 98 LYS A N 1
ATOM 754 C CA . LYS A 1 98 ? -2.496 15.906 -6.325 1.00 87.12 98 LYS A CA 1
ATOM 755 C C . LYS A 1 98 ? -2.688 14.510 -6.925 1.00 87.12 98 LYS A C 1
ATOM 757 O O . LYS A 1 98 ? -2.725 14.379 -8.137 1.00 87.12 98 LYS A O 1
ATOM 762 N N . LEU A 1 99 ? -2.875 13.481 -6.091 1.00 88.50 99 LEU A N 1
ATOM 763 C CA . LEU A 1 99 ? -3.089 12.111 -6.585 1.00 88.50 99 LEU A CA 1
ATOM 764 C C . LEU A 1 99 ? -4.349 12.014 -7.452 1.00 88.50 99 LEU A C 1
ATOM 766 O O . LEU A 1 99 ? -4.353 11.334 -8.472 1.00 88.50 99 LEU A O 1
ATOM 770 N N . TRP A 1 100 ? -5.411 12.714 -7.059 1.00 90.38 100 TRP A N 1
ATOM 771 C CA . TRP A 1 100 ? -6.643 12.772 -7.833 1.00 90.38 100 TRP A CA 1
ATOM 772 C C . TRP A 1 100 ? -6.444 13.407 -9.210 1.00 90.38 100 TRP A C 1
ATOM 774 O O . TRP A 1 100 ? -6.831 12.810 -10.213 1.00 90.38 100 TRP A O 1
ATOM 784 N N . GLU A 1 101 ? -5.838 14.593 -9.256 1.00 86.56 101 GLU A N 1
ATOM 785 C CA . GLU A 1 101 ? -5.585 15.332 -10.496 1.00 86.56 101 GLU A CA 1
ATOM 786 C C . GLU A 1 101 ? -4.632 14.577 -11.426 1.00 86.56 101 GLU A C 1
ATOM 788 O O . GLU A 1 101 ? -4.915 14.479 -12.615 1.00 86.56 101 GLU A O 1
ATOM 793 N N . ASP A 1 102 ? -3.571 13.976 -10.884 1.00 83.06 102 ASP A N 1
ATOM 794 C CA . ASP A 1 102 ? -2.552 13.281 -11.674 1.00 83.06 102 ASP A CA 1
ATOM 795 C C . ASP A 1 102 ? -3.049 11.932 -12.239 1.00 83.06 102 ASP A C 1
ATOM 797 O O . ASP A 1 102 ? -2.577 11.489 -13.289 1.00 83.06 102 ASP A O 1
ATOM 801 N N . HIS A 1 103 ? -3.978 11.242 -11.554 1.00 81.81 103 HIS A N 1
ATOM 802 C CA . HIS A 1 103 ? -4.278 9.832 -11.865 1.00 81.81 103 HIS A CA 1
ATOM 803 C C . HIS A 1 103 ? -5.727 9.491 -12.186 1.00 81.81 103 HIS A C 1
ATOM 805 O O . HIS A 1 103 ? -5.934 8.483 -12.872 1.00 81.81 103 HIS A O 1
ATOM 811 N N . PHE A 1 104 ? -6.705 10.253 -11.687 1.00 87.38 104 PHE A N 1
ATOM 812 C CA . PHE A 1 104 ? -8.097 9.788 -11.610 1.00 87.38 104 PHE A CA 1
ATOM 813 C C . PHE A 1 104 ? -9.143 10.770 -12.136 1.00 87.38 104 PHE A C 1
ATOM 815 O O . PHE A 1 104 ? -10.155 10.316 -12.665 1.00 87.38 104 PHE A O 1
ATOM 822 N N . LYS A 1 105 ? -8.908 12.084 -12.030 1.00 85.88 105 LYS A N 1
ATOM 823 C CA . LYS A 1 105 ? -9.889 13.133 -12.351 1.00 85.88 105 LYS A CA 1
ATOM 824 C C . LYS A 1 105 ? -10.531 12.966 -13.730 1.00 85.88 105 LYS A C 1
ATOM 826 O O . LYS A 1 105 ? -11.744 13.076 -13.844 1.00 85.88 105 LYS A O 1
ATOM 831 N N . ASP A 1 106 ? -9.738 12.649 -14.749 1.00 82.12 106 ASP A N 1
ATOM 832 C CA . ASP A 1 106 ? -10.220 12.545 -16.134 1.00 82.12 106 ASP A CA 1
ATOM 833 C C . ASP A 1 106 ? -10.979 11.239 -16.425 1.00 82.12 106 ASP A C 1
ATOM 835 O O . ASP A 1 106 ? -11.600 11.088 -17.477 1.00 82.12 106 ASP A O 1
ATOM 839 N N . HIS A 1 107 ? -10.926 10.274 -15.505 1.00 81.31 107 HIS A N 1
ATOM 840 C CA . HIS A 1 107 ? -11.548 8.960 -15.659 1.00 81.31 107 HIS A CA 1
ATOM 841 C C . HIS A 1 107 ? -12.876 8.827 -14.904 1.00 81.31 107 HIS A C 1
ATOM 843 O O . HIS A 1 107 ? -13.547 7.808 -15.048 1.00 81.31 107 HIS A O 1
ATOM 849 N N . ILE A 1 108 ? -13.253 9.829 -14.105 1.00 83.88 108 ILE A N 1
ATOM 850 C CA . ILE A 1 108 ? -14.439 9.803 -13.248 1.00 83.88 108 ILE A CA 1
ATOM 851 C C . ILE A 1 108 ? -15.355 10.973 -13.608 1.00 83.88 108 ILE A C 1
ATOM 853 O O . ILE A 1 108 ? -14.936 12.126 -13.604 1.00 83.88 108 ILE A O 1
ATOM 857 N N . GLN A 1 109 ? -16.613 10.666 -13.931 1.00 80.81 109 GLN A N 1
ATOM 858 C CA . GLN A 1 109 ? -17.600 11.635 -14.435 1.00 80.81 109 GLN A CA 1
ATOM 859 C C . GLN A 1 109 ? -18.862 11.728 -13.563 1.00 80.81 109 GLN A C 1
ATOM 861 O O . GLN A 1 109 ? -19.823 12.395 -13.930 1.00 80.81 109 GLN A O 1
ATOM 866 N N . ASP A 1 110 ? -18.868 11.075 -12.403 1.00 83.44 110 ASP A N 1
ATOM 867 C CA . ASP A 1 110 ? -20.021 10.975 -11.499 1.00 83.44 110 ASP A CA 1
ATOM 868 C C . ASP A 1 110 ? -20.174 12.182 -10.548 1.00 83.44 110 ASP A C 1
ATOM 870 O O . ASP A 1 110 ? -21.002 12.161 -9.643 1.00 83.44 110 ASP A O 1
ATOM 874 N N . GLY A 1 111 ? -19.367 13.234 -10.728 1.00 85.12 111 GLY A N 1
ATOM 875 C CA . GLY A 1 111 ? -19.329 14.400 -9.840 1.00 85.12 111 GLY A CA 1
ATOM 876 C C . GLY A 1 111 ? -18.479 14.210 -8.578 1.00 85.12 111 GLY A C 1
ATOM 877 O O . GLY A 1 111 ? -18.305 15.162 -7.813 1.00 85.12 111 GLY A O 1
ATOM 878 N N . SER A 1 112 ? -17.894 13.027 -8.371 1.00 90.75 112 SER A N 1
ATOM 879 C CA . SER A 1 112 ? -16.967 12.784 -7.271 1.00 90.75 112 SER A CA 1
ATOM 880 C C . SER A 1 112 ? -15.694 13.626 -7.393 1.00 90.75 112 SER A C 1
ATOM 882 O O . SER A 1 112 ? -15.256 14.060 -8.458 1.00 90.75 112 SER A O 1
ATOM 884 N N . SER A 1 113 ? -15.039 13.809 -6.253 1.00 93.19 113 SER A N 1
ATOM 885 C CA . SER A 1 113 ? -13.742 14.477 -6.130 1.00 93.19 113 SER A CA 1
ATOM 886 C C . SER A 1 113 ? -12.887 13.791 -5.068 1.00 93.19 113 SER A C 1
ATOM 888 O O . SER A 1 113 ? -13.384 12.940 -4.330 1.00 93.19 113 SER A O 1
ATOM 890 N N . PHE A 1 114 ? -11.616 14.185 -4.957 1.00 93.38 114 PHE A N 1
ATOM 891 C CA . PHE A 1 114 ? -10.638 13.570 -4.053 1.00 93.38 114 PHE A CA 1
ATOM 892 C C . PHE A 1 114 ? -11.131 13.357 -2.608 1.00 93.38 114 PHE A C 1
ATOM 894 O O . PHE A 1 114 ? -10.777 12.358 -1.996 1.00 93.38 114 PHE A O 1
ATOM 901 N N . VAL A 1 115 ? -11.980 14.230 -2.053 1.00 94.44 115 VAL A N 1
ATOM 902 C CA . VAL A 1 115 ? -12.458 14.101 -0.659 1.00 94.44 115 VAL A CA 1
ATOM 903 C C . VAL A 1 115 ? -13.296 12.843 -0.410 1.00 94.44 115 VAL A C 1
ATOM 905 O O . VAL A 1 115 ? -13.315 12.338 0.717 1.00 94.44 115 VAL A O 1
ATOM 908 N N . HIS A 1 116 ? -13.927 12.317 -1.462 1.00 94.81 116 HIS A N 1
ATOM 909 C CA . HIS A 1 116 ? -14.794 11.141 -1.422 1.00 94.81 116 HIS A CA 1
ATOM 910 C C . HIS A 1 116 ? -14.014 9.827 -1.415 1.00 94.81 116 HIS A C 1
ATOM 912 O O . HIS A 1 116 ? -14.628 8.773 -1.333 1.00 94.81 116 HIS A O 1
ATOM 918 N N . TYR A 1 117 ? -12.682 9.862 -1.496 1.00 94.88 117 TYR A N 1
ATOM 919 C CA . TYR A 1 117 ? -11.869 8.657 -1.607 1.00 94.88 117 TYR A CA 1
ATOM 920 C C . TYR A 1 117 ? -10.839 8.546 -0.484 1.00 94.88 117 TYR A C 1
ATOM 922 O O . TYR A 1 117 ? -10.258 9.532 -0.019 1.00 94.88 117 TYR A O 1
ATOM 930 N N . THR A 1 118 ? -10.597 7.315 -0.049 1.00 94.56 118 THR A N 1
ATOM 931 C CA . THR A 1 118 ? -9.494 6.962 0.846 1.00 94.56 118 THR A CA 1
ATOM 932 C C . THR A 1 118 ? -8.842 5.682 0.358 1.00 94.56 118 THR A C 1
ATOM 934 O O . THR A 1 118 ? -9.511 4.797 -0.162 1.00 94.56 118 THR A O 1
ATOM 937 N N . GLY A 1 119 ? -7.532 5.585 0.490 1.00 93.12 119 GLY A N 1
ATOM 938 C CA . GLY A 1 119 ? -6.792 4.364 0.240 1.00 93.12 119 GLY A CA 1
ATOM 939 C C . GLY A 1 119 ? -6.738 3.514 1.498 1.00 93.12 119 GLY A C 1
ATOM 940 O O . GLY A 1 119 ? -6.489 4.041 2.580 1.00 93.12 119 GLY A O 1
ATOM 941 N N . LEU A 1 120 ? -6.961 2.217 1.345 1.00 93.38 120 LEU A N 1
ATOM 942 C CA . LEU A 1 120 ? -6.716 1.190 2.342 1.00 93.38 120 LEU A CA 1
ATOM 943 C C . LEU A 1 120 ? -5.407 0.484 1.989 1.00 93.38 120 LEU A C 1
ATOM 945 O O . LEU A 1 120 ? -5.231 0.009 0.864 1.00 93.38 120 LEU A O 1
ATOM 949 N N . ILE A 1 121 ? -4.498 0.441 2.956 1.00 91.00 121 ILE A N 1
ATOM 950 C CA . ILE A 1 121 ? -3.175 -0.165 2.835 1.00 91.00 121 ILE A CA 1
ATOM 951 C C . ILE A 1 121 ? -3.050 -1.240 3.908 1.00 91.00 121 ILE A C 1
ATOM 953 O O . ILE A 1 121 ? -3.227 -0.965 5.095 1.00 91.00 121 ILE A O 1
ATOM 957 N N . GLU A 1 122 ? -2.704 -2.456 3.503 1.00 88.94 122 GLU A N 1
ATOM 958 C CA . GLU A 1 122 ? -2.301 -3.502 4.435 1.00 88.94 122 GLU A CA 1
ATOM 959 C C . GLU A 1 122 ? -0.816 -3.306 4.774 1.00 88.94 122 GLU A C 1
ATOM 961 O O . GLU A 1 122 ? 0.073 -3.510 3.952 1.00 88.94 122 GLU A O 1
ATOM 966 N N . ALA A 1 123 ? -0.532 -2.824 5.981 1.00 87.25 123 ALA A N 1
ATOM 967 C CA . ALA A 1 123 ? 0.831 -2.551 6.435 1.00 87.25 123 ALA A CA 1
ATOM 968 C C . ALA A 1 123 ? 1.486 -3.778 7.091 1.00 87.25 123 ALA A C 1
ATOM 970 O O . ALA A 1 123 ? 2.709 -3.908 7.101 1.00 87.25 123 ALA A O 1
ATOM 971 N N . LYS A 1 124 ? 0.672 -4.684 7.645 1.00 86.62 124 LYS A N 1
ATOM 972 C CA . LYS A 1 124 ? 1.104 -5.962 8.221 1.00 86.62 124 LYS A CA 1
ATOM 973 C C . LYS A 1 124 ? 0.007 -6.999 8.049 1.00 86.62 124 LYS A C 1
ATOM 975 O O . LYS A 1 124 ? -1.139 -6.731 8.402 1.00 86.62 124 LYS A O 1
ATOM 980 N N . SER A 1 125 ? 0.401 -8.189 7.612 1.00 86.75 125 SER A N 1
ATOM 981 C CA . SER A 1 125 ? -0.442 -9.378 7.556 1.00 86.75 125 SER A CA 1
ATOM 982 C C . SER A 1 125 ? 0.384 -10.590 7.947 1.00 86.75 125 SER A C 1
ATOM 984 O O . SER A 1 125 ? 1.405 -10.867 7.322 1.00 86.75 125 SER A O 1
ATOM 986 N N . ASN A 1 126 ? -0.018 -11.305 8.995 1.00 79.12 126 ASN A N 1
ATOM 987 C CA . ASN A 1 126 ? 0.733 -12.483 9.438 1.00 79.12 126 ASN A CA 1
ATOM 988 C C . ASN A 1 126 ? 0.370 -13.766 8.674 1.00 79.12 126 ASN A C 1
ATOM 990 O O . ASN A 1 126 ? 1.108 -14.743 8.774 1.00 79.12 126 ASN A O 1
ATOM 994 N N . TYR A 1 127 ? -0.761 -13.789 7.962 1.00 75.75 127 TYR A N 1
ATOM 995 C CA . TYR A 1 127 ? -1.285 -15.005 7.324 1.00 75.75 127 TYR A CA 1
ATOM 996 C C . TYR A 1 127 ? -1.397 -14.902 5.801 1.00 75.75 127 TYR A C 1
ATOM 998 O O . TYR A 1 127 ? -1.484 -15.934 5.143 1.00 75.75 127 TYR A O 1
ATOM 1006 N N . ASN A 1 128 ? -1.362 -13.687 5.247 1.00 71.12 128 ASN A N 1
ATOM 1007 C CA . ASN A 1 128 ? -1.524 -13.439 3.819 1.00 71.12 128 ASN A CA 1
ATOM 1008 C C . ASN A 1 128 ? -0.336 -12.656 3.252 1.00 71.12 128 ASN A C 1
ATOM 1010 O O . ASN A 1 128 ? 0.426 -12.019 3.982 1.00 71.12 128 ASN A O 1
ATOM 1014 N N . VAL A 1 129 ? -0.187 -12.713 1.929 1.00 69.62 129 VAL A N 1
ATOM 1015 C CA . VAL A 1 129 ? 0.737 -11.842 1.196 1.00 69.62 129 VAL A CA 1
ATOM 1016 C C . VAL A 1 129 ? 0.193 -10.418 1.246 1.00 69.62 129 VAL A C 1
ATOM 1018 O O . VAL A 1 129 ? -0.986 -10.206 0.983 1.00 69.62 129 VAL A O 1
ATOM 1021 N N . ILE A 1 130 ? 1.058 -9.460 1.574 1.00 70.38 130 ILE A N 1
ATOM 1022 C CA . ILE A 1 130 ? 0.718 -8.038 1.551 1.00 70.38 130 ILE A CA 1
ATOM 1023 C C . ILE A 1 130 ? 0.662 -7.577 0.093 1.00 70.38 130 ILE A C 1
ATOM 1025 O O . ILE A 1 130 ? 1.637 -7.740 -0.644 1.00 70.38 130 ILE A O 1
ATOM 1029 N N . GLU A 1 131 ? -0.469 -7.001 -0.307 1.00 69.81 131 GLU A N 1
ATOM 1030 C CA . GLU A 1 131 ? -0.651 -6.422 -1.639 1.00 69.81 131 GLU A CA 1
ATOM 1031 C C . GLU A 1 131 ? 0.263 -5.200 -1.847 1.00 69.81 131 GLU A C 1
ATOM 1033 O O . GLU A 1 131 ? 0.401 -4.339 -0.971 1.00 69.81 131 GLU A O 1
ATOM 1038 N N . GLU A 1 132 ? 0.878 -5.114 -3.029 1.00 69.69 132 GLU A N 1
ATOM 1039 C CA . GLU A 1 132 ? 1.722 -3.975 -3.432 1.00 69.69 132 GLU A CA 1
ATOM 1040 C C . GLU A 1 132 ? 0.880 -2.762 -3.872 1.00 69.69 132 GLU A C 1
ATOM 1042 O O . GLU A 1 132 ? 1.349 -1.622 -3.848 1.00 69.69 132 GLU A O 1
ATOM 1047 N N . ASP A 1 133 ? -0.376 -3.008 -4.258 1.00 77.81 133 ASP A N 1
ATOM 1048 C CA . ASP A 1 133 ? -1.303 -1.997 -4.751 1.00 77.81 133 ASP A CA 1
ATOM 1049 C C . ASP A 1 133 ? -2.190 -1.437 -3.633 1.00 77.81 133 ASP A C 1
ATOM 1051 O O . ASP A 1 133 ? -2.646 -2.140 -2.730 1.00 77.81 133 ASP A O 1
ATOM 1055 N N . ILE A 1 134 ? -2.509 -0.146 -3.736 1.00 86.56 134 ILE A N 1
ATOM 1056 C CA . ILE A 1 134 ? -3.479 0.490 -2.846 1.00 86.56 134 ILE A CA 1
ATOM 1057 C C . ILE A 1 134 ? -4.906 0.089 -3.221 1.00 86.56 134 ILE A C 1
ATOM 1059 O O . ILE A 1 134 ? -5.295 0.158 -4.391 1.00 86.56 134 ILE A O 1
ATOM 1063 N N . SER A 1 135 ? -5.716 -0.252 -2.218 1.00 91.38 135 SER A N 1
ATOM 1064 C CA . SER A 1 135 ? -7.152 -0.447 -2.404 1.00 91.38 135 SER A CA 1
ATOM 1065 C C . SER A 1 135 ? -7.887 0.858 -2.128 1.00 91.38 135 SER A C 1
ATOM 1067 O O . SER A 1 135 ? -8.092 1.240 -0.979 1.00 91.38 135 SER A O 1
ATOM 1069 N N . TRP A 1 136 ? -8.309 1.561 -3.171 1.00 93.88 136 TRP A N 1
ATOM 1070 C CA . TRP A 1 136 ? -9.157 2.738 -3.022 1.00 93.88 136 TRP A CA 1
ATOM 1071 C C . TRP A 1 136 ? -10.569 2.342 -2.591 1.00 93.88 136 TRP A C 1
ATOM 1073 O O . TRP A 1 136 ? -11.149 1.376 -3.096 1.00 93.88 136 TRP A O 1
ATOM 1083 N N . LEU A 1 137 ? -11.124 3.133 -1.681 1.00 95.75 137 LEU A N 1
ATOM 1084 C CA . LEU A 1 137 ? -12.476 3.044 -1.150 1.00 95.75 137 LEU A CA 1
ATOM 1085 C C . LEU A 1 137 ? -13.182 4.386 -1.351 1.00 95.75 137 LEU A C 1
ATOM 1087 O O . LEU A 1 137 ? -12.561 5.443 -1.196 1.00 95.75 137 LEU A O 1
ATOM 1091 N N . GLN A 1 138 ? -14.470 4.347 -1.680 1.00 94.88 138 GLN A N 1
ATOM 1092 C CA . GLN A 1 138 ? -15.334 5.521 -1.719 1.00 94.88 138 GLN A CA 1
ATOM 1093 C C . GLN A 1 138 ? -16.032 5.689 -0.368 1.00 94.88 138 GLN A C 1
ATOM 1095 O O . GLN A 1 138 ? -16.471 4.715 0.236 1.00 94.88 138 GLN A O 1
ATOM 1100 N N . LYS A 1 139 ? -16.116 6.930 0.104 1.00 94.62 139 LYS A N 1
ATOM 1101 C CA . LYS A 1 139 ? -16.876 7.330 1.287 1.00 94.62 139 LYS A CA 1
ATOM 1102 C C . LYS A 1 139 ? -18.313 7.569 0.870 1.00 94.62 139 LYS A C 1
ATOM 1104 O O . LYS A 1 139 ? -18.543 8.322 -0.077 1.00 94.62 139 LYS A O 1
ATOM 1109 N N . GLN A 1 140 ? -19.245 6.934 1.557 1.00 91.06 140 GLN A N 1
ATOM 1110 C CA . GLN A 1 140 ? -20.669 7.058 1.282 1.00 91.06 140 GLN A CA 1
ATOM 1111 C C . GLN A 1 140 ? -21.437 7.047 2.595 1.00 91.06 140 GLN A C 1
ATOM 1113 O O . GLN A 1 140 ? -21.021 6.378 3.537 1.00 91.06 140 GLN A O 1
ATOM 1118 N N . ASP A 1 141 ? -22.568 7.735 2.630 1.00 91.19 141 ASP A N 1
ATOM 1119 C CA . ASP A 1 141 ? -23.497 7.654 3.748 1.00 91.19 141 ASP A CA 1
ATOM 1120 C C . ASP A 1 141 ? -24.561 6.601 3.432 1.00 91.19 141 ASP A C 1
ATOM 1122 O O . ASP A 1 141 ? -25.040 6.494 2.299 1.00 91.19 141 ASP A O 1
ATOM 1126 N N . VAL A 1 142 ? -24.903 5.792 4.429 1.00 90.25 142 VAL A N 1
ATOM 1127 C CA . VAL A 1 142 ? -25.973 4.799 4.359 1.00 90.25 142 VAL A CA 1
ATOM 1128 C C . VAL A 1 142 ? -26.944 5.031 5.501 1.00 90.25 142 VAL A C 1
ATOM 1130 O O . VAL A 1 142 ? -26.544 5.184 6.651 1.00 90.25 142 VAL A O 1
ATOM 1133 N N . SER A 1 143 ? -28.231 5.030 5.183 1.00 92.50 143 SER A N 1
ATOM 1134 C CA . SER A 1 143 ? -29.290 5.141 6.177 1.00 92.50 143 SER A CA 1
ATOM 1135 C C . SER A 1 143 ? -29.549 3.774 6.811 1.00 92.50 143 SER A C 1
ATOM 1137 O O . SER A 1 143 ? -29.836 2.799 6.111 1.00 92.50 143 SER A O 1
ATOM 1139 N N . VAL A 1 144 ? -29.448 3.689 8.134 1.00 90.44 1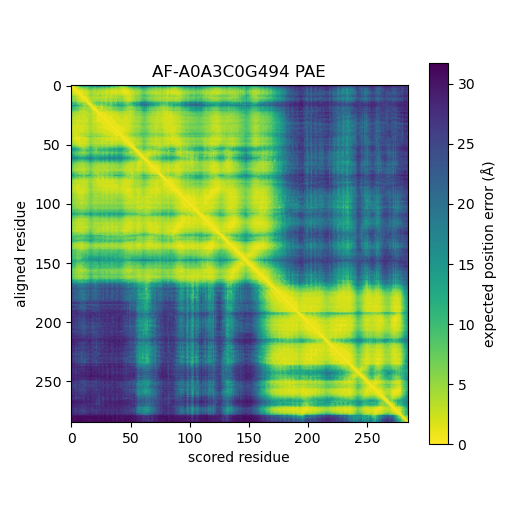44 VAL A N 1
ATOM 1140 C CA . VAL A 1 144 ? -29.626 2.458 8.912 1.00 90.44 144 VAL A CA 1
ATOM 1141 C C . VAL A 1 144 ? -30.800 2.631 9.865 1.00 90.44 144 VAL A C 1
ATOM 1143 O O . VAL A 1 144 ? -30.921 3.648 10.541 1.00 90.44 144 VAL A O 1
ATOM 1146 N N . VAL A 1 145 ? -31.676 1.626 9.919 1.00 91.31 145 VAL A N 1
ATOM 1147 C CA . VAL A 1 145 ? -32.794 1.602 10.869 1.00 91.31 145 VAL A CA 1
ATOM 1148 C C . VAL A 1 145 ? -32.283 1.140 12.231 1.00 91.31 145 VAL A C 1
ATOM 1150 O O . VAL A 1 145 ? -31.680 0.070 12.340 1.00 91.31 145 VAL A O 1
ATOM 1153 N N . THR A 1 146 ? -32.516 1.946 13.259 1.00 87.31 146 THR A N 1
ATOM 1154 C CA . THR A 1 146 ? -32.119 1.681 14.644 1.00 87.31 146 THR A CA 1
ATOM 1155 C C . THR A 1 146 ? -33.123 0.758 15.349 1.00 87.31 146 THR A C 1
ATOM 1157 O O . THR A 1 146 ? -34.251 0.566 14.891 1.00 87.31 146 THR A O 1
ATOM 1160 N N . GLU A 1 147 ? -32.729 0.157 16.482 1.00 86.44 147 GLU A N 1
ATOM 1161 C CA . GLU A 1 147 ? -33.593 -0.771 17.242 1.00 86.44 147 GLU A CA 1
ATOM 1162 C C . GLU A 1 147 ? -34.885 -0.111 17.765 1.00 86.44 147 GLU A C 1
ATOM 1164 O O . GLU A 1 147 ? -35.886 -0.795 17.973 1.00 86.44 147 GLU A O 1
ATOM 1169 N N . ASP A 1 148 ? -34.885 1.209 17.948 1.00 90.75 148 ASP A N 1
ATOM 1170 C CA . ASP A 1 148 ? -36.038 2.018 18.356 1.00 90.75 148 ASP A CA 1
ATOM 1171 C C . ASP A 1 148 ? -36.884 2.532 17.171 1.00 90.75 148 ASP A C 1
ATOM 1173 O O . ASP A 1 148 ? -37.864 3.251 17.373 1.00 90.75 148 ASP A O 1
ATOM 1177 N N . GLY A 1 149 ? -36.566 2.107 15.942 1.00 89.38 149 GLY A N 1
ATOM 1178 C CA . GLY A 1 149 ? -37.367 2.351 14.740 1.00 89.38 149 GLY A CA 1
ATOM 1179 C C . GLY A 1 149 ? -37.105 3.686 14.041 1.00 89.38 149 GLY A C 1
ATOM 1180 O O . GLY A 1 149 ? -37.801 3.999 13.071 1.00 89.38 149 GLY A O 1
ATOM 1181 N N . PHE A 1 150 ? -36.117 4.463 14.490 1.00 92.19 150 PHE A N 1
ATOM 1182 C CA . PHE A 1 150 ? -35.634 5.638 13.765 1.00 92.19 150 PHE A CA 1
ATOM 1183 C C . PHE A 1 150 ? -34.676 5.237 12.637 1.00 92.19 150 PHE A C 1
ATOM 1185 O O . PHE A 1 150 ? -34.292 4.080 12.482 1.00 92.19 150 PHE A O 1
ATOM 1192 N N . THR A 1 151 ? -34.349 6.194 11.774 1.00 93.12 151 THR A N 1
ATOM 1193 C CA . THR A 1 151 ? -33.343 6.020 10.724 1.00 93.12 151 THR A CA 1
ATOM 1194 C C . THR A 1 151 ? -32.216 7.003 10.975 1.00 93.12 151 THR A C 1
ATOM 1196 O O . THR A 1 151 ? -32.468 8.198 11.122 1.00 93.12 151 THR A O 1
ATOM 1199 N N 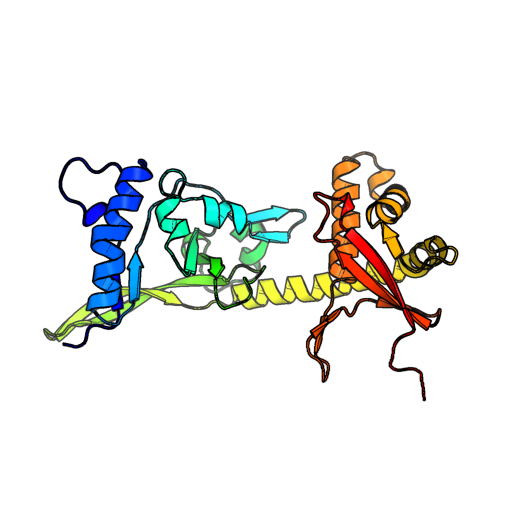. GLU A 1 152 ? -30.992 6.493 11.011 1.00 92.38 152 GLU A N 1
ATOM 1200 C CA . GLU A 1 152 ? -29.778 7.282 11.183 1.00 92.38 152 GLU A CA 1
ATOM 1201 C C . GLU A 1 152 ? -28.866 7.105 9.970 1.00 92.38 152 GLU A C 1
ATOM 1203 O O . GLU A 1 152 ? -28.636 5.985 9.510 1.00 92.38 152 GLU A O 1
ATOM 1208 N N . ASP A 1 153 ? -28.333 8.211 9.454 1.00 91.12 153 ASP A N 1
ATOM 1209 C CA . ASP A 1 153 ? -27.309 8.173 8.414 1.00 91.12 153 ASP A CA 1
ATOM 1210 C C . ASP A 1 153 ? -25.946 7.899 9.051 1.00 91.12 153 ASP A C 1
ATOM 1212 O O . ASP A 1 153 ? -25.517 8.594 9.974 1.00 91.12 153 ASP A O 1
ATOM 1216 N N . THR A 1 154 ? -25.249 6.884 8.547 1.00 89.25 154 THR A N 1
ATOM 1217 C CA . THR A 1 154 ? -23.908 6.515 8.999 1.00 89.25 154 THR A CA 1
ATOM 1218 C C . THR A 1 154 ? -22.943 6.406 7.830 1.00 89.25 154 THR A C 1
ATOM 1220 O O . THR A 1 154 ? -23.301 5.964 6.738 1.00 89.25 154 THR A O 1
ATOM 1223 N N . ALA A 1 155 ? -21.695 6.805 8.058 1.00 87.62 155 ALA A N 1
ATOM 1224 C CA . ALA A 1 155 ? -20.661 6.741 7.041 1.00 87.62 155 ALA A CA 1
ATOM 1225 C C . ALA A 1 155 ? -20.162 5.300 6.871 1.00 87.62 155 ALA A C 1
ATOM 1227 O O . ALA A 1 155 ? -19.842 4.601 7.833 1.00 87.62 155 ALA A O 1
ATOM 1228 N N . CYS A 1 156 ? -20.019 4.875 5.623 1.00 90.81 156 CYS A N 1
ATOM 1229 C CA . CYS A 1 156 ? -19.442 3.597 5.251 1.00 90.81 156 CYS A CA 1
ATOM 1230 C C . CYS A 1 156 ? -18.405 3.767 4.134 1.00 90.81 156 CYS A C 1
ATOM 1232 O O . CYS A 1 156 ? -18.352 4.776 3.420 1.00 90.81 156 CYS A O 1
ATOM 1234 N N . PHE A 1 157 ? -17.561 2.749 3.986 1.00 93.88 157 PHE A N 1
ATOM 1235 C CA . PHE A 1 157 ? -16.654 2.636 2.856 1.00 93.88 157 PHE A CA 1
ATOM 1236 C C . PHE A 1 157 ? -17.153 1.566 1.892 1.00 93.88 157 PHE A C 1
ATOM 1238 O O . PHE A 1 157 ? -17.475 0.453 2.307 1.00 93.88 157 PHE A O 1
ATOM 1245 N N . SER A 1 158 ? -17.134 1.875 0.600 1.00 92.19 158 SER A N 1
ATOM 1246 C CA . SER A 1 158 ? -17.446 0.930 -0.469 1.00 92.19 158 SER A CA 1
ATOM 1247 C C . SER A 1 158 ? -16.287 0.810 -1.460 1.00 92.19 158 SER A C 1
ATOM 1249 O O . SER A 1 158 ? -15.428 1.688 -1.583 1.00 92.19 158 SER A O 1
ATOM 1251 N N . THR A 1 159 ? -16.218 -0.318 -2.163 1.00 91.38 159 THR A N 1
ATOM 1252 C CA . THR A 1 159 ? -15.231 -0.528 -3.229 1.00 91.38 159 THR A CA 1
ATOM 1253 C C . THR A 1 159 ? -15.498 0.404 -4.409 1.00 91.38 159 THR A C 1
ATOM 1255 O O . THR A 1 159 ? -16.653 0.650 -4.742 1.00 91.38 159 THR A O 1
ATOM 1258 N N . THR A 1 160 ? -14.450 0.856 -5.101 1.00 91.06 160 THR A N 1
ATOM 1259 C CA . THR A 1 160 ? -14.576 1.802 -6.225 1.00 91.06 160 THR A CA 1
ATOM 1260 C C . THR A 1 160 ? -13.888 1.329 -7.509 1.00 91.06 160 THR A C 1
ATOM 1262 O O . THR A 1 160 ? -12.939 0.537 -7.490 1.00 91.06 160 THR A O 1
ATOM 1265 N N . GLU A 1 161 ? -14.341 1.876 -8.639 1.00 86.38 161 GLU A N 1
ATOM 1266 C CA . GLU A 1 161 ? -13.771 1.708 -9.979 1.00 86.38 161 GLU A CA 1
ATOM 1267 C C . GLU A 1 161 ? -12.328 2.230 -10.102 1.00 86.38 161 GLU A C 1
ATOM 1269 O O . GLU A 1 161 ? -11.597 1.782 -10.992 1.00 86.38 161 GLU A O 1
ATOM 1274 N N . LEU A 1 162 ? -11.864 3.089 -9.177 1.00 89.25 162 LEU A N 1
ATOM 1275 C CA . LEU A 1 162 ? -10.457 3.520 -9.126 1.00 89.25 162 LEU A CA 1
ATOM 1276 C C . LEU A 1 162 ? -9.494 2.324 -9.098 1.00 89.25 162 LEU A C 1
ATOM 1278 O O . LEU A 1 162 ? -8.437 2.365 -9.724 1.00 89.25 162 LEU A O 1
ATOM 1282 N N . ASN A 1 163 ? -9.889 1.217 -8.462 1.00 87.50 163 ASN A N 1
ATOM 1283 C CA . ASN A 1 163 ? -9.077 0.002 -8.393 1.00 87.50 163 ASN A CA 1
ATOM 1284 C C . ASN A 1 163 ? -8.890 -0.668 -9.762 1.00 87.50 163 ASN A C 1
ATOM 1286 O O . ASN A 1 163 ? -7.827 -1.228 -10.036 1.00 87.50 163 ASN A O 1
ATOM 1290 N N . LYS A 1 164 ? -9.887 -0.594 -10.656 1.00 83.12 164 LYS A N 1
ATOM 1291 C CA . LYS A 1 164 ? -9.757 -1.111 -12.029 1.00 83.12 164 LYS A CA 1
ATOM 1292 C C . LYS A 1 164 ? -8.831 -0.227 -12.856 1.00 83.12 164 LYS A C 1
ATOM 1294 O O . LYS A 1 164 ? -8.018 -0.754 -13.614 1.00 83.12 164 LYS A O 1
ATOM 1299 N N . ILE A 1 165 ? -8.907 1.093 -12.670 1.00 79.00 165 ILE A N 1
ATOM 1300 C CA . ILE A 1 165 ? -8.018 2.063 -13.325 1.00 79.00 165 ILE A CA 1
ATOM 1301 C C . ILE A 1 165 ? -6.561 1.806 -12.912 1.00 79.00 165 ILE A C 1
ATOM 1303 O O . ILE A 1 165 ? -5.693 1.697 -13.782 1.00 79.00 165 ILE A O 1
ATOM 1307 N N . THR A 1 166 ? -6.299 1.621 -11.613 1.00 75.31 166 THR A N 1
ATOM 1308 C CA . THR A 1 166 ? -4.968 1.275 -11.086 1.00 75.31 166 THR A CA 1
ATOM 1309 C C . THR A 1 166 ? -4.454 -0.038 -11.689 1.00 75.31 166 THR A C 1
ATOM 1311 O O . THR A 1 166 ? -3.388 -0.060 -12.308 1.00 75.31 166 THR A O 1
ATOM 1314 N N . LYS A 1 167 ? -5.250 -1.118 -11.636 1.00 70.25 167 LYS A N 1
ATOM 1315 C CA . LYS A 1 167 ? -4.867 -2.435 -12.182 1.00 70.25 167 LYS A CA 1
ATOM 1316 C C . LYS A 1 167 ? -4.623 -2.416 -13.695 1.00 70.25 167 LYS A C 1
ATOM 1318 O O . LYS A 1 167 ? -3.680 -3.044 -14.178 1.00 70.25 167 LYS A O 1
ATOM 1323 N N . ALA A 1 168 ? -5.439 -1.692 -14.465 1.00 67.44 168 ALA A N 1
ATOM 1324 C CA . ALA A 1 168 ? -5.275 -1.575 -15.914 1.00 67.44 168 ALA A CA 1
ATOM 1325 C C . ALA 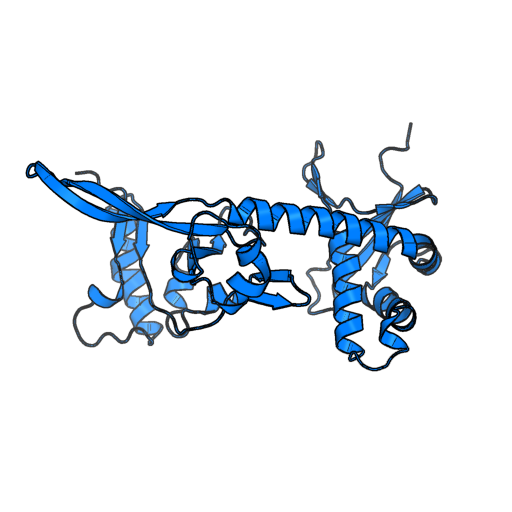A 1 168 ? -3.975 -0.842 -16.288 1.00 67.44 168 ALA A C 1
ATOM 1327 O O . ALA A 1 168 ? -3.242 -1.302 -17.171 1.00 67.44 168 ALA A O 1
ATOM 1328 N N . LYS A 1 169 ? -3.646 0.250 -15.582 1.00 66.25 169 LYS A N 1
ATOM 1329 C CA . LYS A 1 169 ? -2.371 0.966 -15.749 1.00 66.25 169 LYS A CA 1
ATOM 1330 C C . LYS A 1 169 ? -1.179 0.067 -15.389 1.00 66.25 169 LYS A C 1
ATOM 1332 O O . LYS A 1 169 ? -0.228 -0.001 -16.172 1.00 66.25 169 LYS A O 1
ATOM 1337 N N . ASN A 1 170 ? -1.265 -0.699 -14.299 1.00 64.31 170 ASN A N 1
ATOM 1338 C CA . ASN A 1 170 ? -0.221 -1.646 -13.888 1.00 64.31 170 ASN A CA 1
ATOM 1339 C C . ASN A 1 170 ? -0.009 -2.772 -14.912 1.00 64.31 170 ASN A C 1
ATOM 1341 O O . ASN A 1 170 ? 1.130 -3.050 -15.289 1.00 64.31 170 ASN A O 1
ATOM 1345 N N . LYS A 1 171 ? -1.080 -3.363 -15.458 1.00 65.25 171 LYS A N 1
ATOM 1346 C CA . LYS A 1 171 ? -0.983 -4.415 -16.488 1.00 65.25 171 LYS A CA 1
ATOM 1347 C C . LYS A 1 171 ? -0.368 -3.904 -17.795 1.00 65.25 171 LYS A C 1
ATOM 1349 O O . LYS A 1 171 ? 0.508 -4.558 -18.362 1.00 65.25 171 LYS A O 1
ATOM 1354 N N . LEU A 1 172 ? -0.779 -2.722 -18.263 1.00 65.25 172 LEU A N 1
ATOM 1355 C CA . LEU A 1 172 ? -0.180 -2.079 -19.440 1.00 65.25 172 LEU A CA 1
ATOM 1356 C C . LEU A 1 172 ? 1.303 -1.757 -19.214 1.00 65.25 172 LEU A C 1
ATOM 1358 O O . LEU A 1 172 ? 2.115 -1.904 -20.128 1.00 65.25 172 LEU A O 1
ATOM 1362 N N . LYS A 1 173 ? 1.678 -1.348 -17.998 1.00 63.56 173 LYS A N 1
ATOM 1363 C CA . LYS A 1 173 ? 3.072 -1.093 -17.629 1.00 63.56 173 LYS A CA 1
ATOM 1364 C C . LYS A 1 173 ? 3.892 -2.377 -17.539 1.00 63.56 173 LYS A C 1
ATOM 1366 O O . LYS A 1 173 ? 5.004 -2.389 -18.054 1.00 63.56 173 LYS A O 1
ATOM 1371 N N . ALA A 1 174 ? 3.360 -3.456 -16.967 1.00 67.19 174 ALA A N 1
ATOM 1372 C CA . ALA A 1 174 ? 4.018 -4.763 -16.958 1.00 67.19 174 ALA A CA 1
ATOM 1373 C C . ALA A 1 174 ? 4.309 -5.236 -18.391 1.00 67.19 174 ALA A C 1
ATOM 1375 O O . ALA A 1 174 ? 5.434 -5.627 -18.694 1.00 67.19 174 ALA A O 1
ATOM 1376 N N . ALA A 1 175 ? 3.344 -5.075 -19.305 1.00 72.00 175 ALA A N 1
ATOM 1377 C CA . ALA A 1 175 ? 3.539 -5.362 -20.724 1.00 72.00 175 ALA A CA 1
ATOM 1378 C C . ALA A 1 175 ? 4.605 -4.456 -21.374 1.00 72.00 175 ALA A C 1
ATOM 1380 O O . ALA A 1 175 ? 5.485 -4.959 -22.070 1.00 72.00 175 ALA A O 1
ATOM 1381 N N . LYS A 1 176 ? 4.590 -3.139 -21.110 1.00 77.69 176 LYS A N 1
ATOM 1382 C CA . LYS A 1 176 ? 5.608 -2.191 -21.609 1.00 77.69 176 LYS A CA 1
ATOM 1383 C C . LYS A 1 176 ? 7.007 -2.476 -21.059 1.00 77.69 176 LYS A C 1
ATOM 1385 O O . LYS A 1 176 ? 7.975 -2.408 -21.808 1.00 77.69 176 LYS A O 1
ATOM 1390 N N . ASN A 1 177 ? 7.127 -2.804 -19.775 1.00 80.12 177 ASN A N 1
ATOM 1391 C CA . ASN A 1 177 ? 8.395 -3.165 -19.142 1.00 80.12 177 ASN A CA 1
ATOM 1392 C C . ASN A 1 177 ? 8.923 -4.483 -19.707 1.00 80.12 177 ASN A C 1
ATOM 1394 O O . ASN A 1 177 ? 10.101 -4.562 -20.039 1.00 80.12 177 ASN A O 1
ATOM 1398 N N . ALA A 1 178 ? 8.056 -5.483 -19.889 1.00 81.62 178 ALA A N 1
ATOM 1399 C CA . ALA A 1 178 ? 8.417 -6.734 -20.543 1.00 81.62 178 ALA A CA 1
ATOM 1400 C C . ALA A 1 178 ? 8.864 -6.499 -21.993 1.00 81.62 178 ALA A C 1
ATOM 1402 O O . ALA A 1 178 ? 9.880 -7.046 -22.408 1.00 81.62 178 ALA A O 1
ATOM 1403 N N . GLN A 1 179 ? 8.166 -5.648 -22.751 1.00 85.75 179 GLN A N 1
ATOM 1404 C CA . GLN A 1 179 ? 8.552 -5.281 -24.117 1.00 85.75 179 GLN A CA 1
ATOM 1405 C C . GLN A 1 179 ? 9.892 -4.535 -24.157 1.00 85.75 179 GLN A C 1
ATOM 1407 O O . GLN A 1 179 ? 10.749 -4.864 -24.973 1.00 85.75 179 GLN A O 1
ATOM 1412 N N . TRP A 1 180 ? 10.101 -3.570 -23.260 1.00 88.56 180 TRP A N 1
ATOM 1413 C CA . TRP A 1 180 ? 11.372 -2.858 -23.127 1.00 88.56 180 TRP A CA 1
ATOM 1414 C C . TRP A 1 180 ? 12.503 -3.815 -22.739 1.00 88.56 180 TRP A C 1
ATOM 1416 O O . TRP A 1 180 ? 13.582 -3.757 -23.315 1.00 88.56 180 TRP A O 1
ATOM 1426 N N . CYS A 1 181 ? 12.269 -4.742 -21.810 1.00 89.38 181 CYS A N 1
ATOM 1427 C CA . CYS A 1 181 ? 13.274 -5.733 -21.441 1.00 89.38 181 CYS A CA 1
ATOM 1428 C C . CYS A 1 181 ? 13.584 -6.650 -22.630 1.00 89.38 181 CYS A C 1
ATOM 1430 O O . CYS A 1 181 ? 14.753 -6.841 -22.944 1.00 89.38 181 CYS A O 1
ATOM 1432 N N . ARG A 1 182 ? 12.560 -7.119 -23.363 1.00 90.06 182 ARG A N 1
ATOM 1433 C CA . ARG A 1 182 ? 12.704 -7.888 -24.614 1.00 90.06 182 ARG A CA 1
ATOM 1434 C C . ARG A 1 182 ? 13.541 -7.154 -25.659 1.00 90.06 182 ARG A C 1
ATOM 1436 O O . ARG A 1 182 ? 14.408 -7.777 -26.256 1.00 90.06 182 ARG A O 1
ATOM 1443 N N . SER A 1 183 ? 13.360 -5.843 -25.838 1.00 90.75 183 SER A N 1
ATOM 1444 C CA . SER A 1 183 ? 14.180 -5.071 -26.785 1.00 90.75 183 SER A CA 1
ATOM 1445 C C . SER A 1 183 ? 15.651 -4.958 -26.366 1.00 90.75 183 SER A C 1
ATOM 1447 O O . SER A 1 183 ? 16.501 -4.691 -27.208 1.00 90.75 183 SER A O 1
ATOM 1449 N N . HIS A 1 184 ? 15.962 -5.173 -25.085 1.00 93.00 184 HIS A N 1
ATOM 1450 C CA . HIS A 1 184 ? 17.324 -5.180 -24.547 1.00 93.00 184 HIS A CA 1
ATOM 1451 C C . HIS A 1 184 ? 17.866 -6.597 -24.303 1.00 93.00 184 HIS A C 1
ATOM 1453 O O . HIS A 1 184 ? 19.039 -6.737 -23.956 1.00 93.00 184 HIS A O 1
ATOM 1459 N N . MET A 1 185 ? 17.071 -7.651 -24.524 1.00 92.94 185 MET A N 1
ATOM 1460 C CA . MET A 1 185 ? 17.507 -9.036 -24.332 1.00 92.94 185 MET A CA 1
ATOM 1461 C C . MET A 1 185 ? 18.730 -9.434 -25.164 1.00 92.94 185 MET A C 1
ATOM 1463 O O . MET A 1 185 ? 19.573 -10.119 -24.591 1.00 92.94 185 MET A O 1
ATOM 1467 N N . PRO A 1 186 ? 18.926 -8.986 -26.425 1.00 92.19 186 PRO A N 1
ATOM 1468 C CA . PRO A 1 186 ? 20.168 -9.275 -27.148 1.00 92.19 186 PRO A CA 1
ATOM 1469 C C . PRO A 1 186 ? 21.415 -8.832 -26.370 1.00 92.19 186 PRO A C 1
ATOM 1471 O O . PRO A 1 186 ? 22.406 -9.555 -26.292 1.00 92.19 186 PRO A O 1
ATOM 1474 N N . PHE A 1 187 ? 21.339 -7.661 -25.732 1.00 92.81 187 PHE A N 1
ATOM 1475 C CA . PHE A 1 187 ? 22.415 -7.124 -24.909 1.00 92.81 187 PHE A CA 1
ATOM 1476 C C . PHE A 1 187 ? 22.531 -7.864 -23.570 1.00 92.81 187 PHE A C 1
ATOM 1478 O O . PHE A 1 187 ? 23.615 -8.320 -23.210 1.00 92.81 187 PHE A O 1
ATOM 1485 N N . ILE A 1 188 ? 21.415 -8.038 -22.857 1.00 93.62 188 ILE A N 1
ATOM 1486 C CA . ILE A 1 188 ? 21.386 -8.717 -21.553 1.00 93.62 188 ILE A CA 1
ATOM 1487 C C . ILE A 1 188 ? 21.924 -10.147 -21.679 1.00 93.62 188 ILE A C 1
ATOM 1489 O O . ILE A 1 188 ? 22.759 -10.548 -20.875 1.00 93.62 188 ILE A O 1
ATOM 1493 N N . ALA A 1 189 ? 21.502 -10.896 -22.701 1.00 92.38 189 ALA A N 1
ATOM 1494 C CA . ALA A 1 189 ? 21.961 -12.259 -22.952 1.00 92.38 189 ALA A CA 1
ATOM 1495 C C . ALA A 1 189 ? 23.470 -12.312 -23.236 1.00 92.38 189 ALA A C 1
ATOM 1497 O O . ALA A 1 189 ? 24.161 -13.172 -22.688 1.00 92.38 189 ALA A O 1
ATOM 1498 N N . SER A 1 190 ? 23.998 -11.352 -24.011 1.00 91.88 190 SER A N 1
ATOM 1499 C CA . SER A 1 190 ? 25.435 -11.262 -24.313 1.00 91.88 190 SER A CA 1
ATOM 1500 C C . SER A 1 190 ? 26.302 -11.054 -23.067 1.00 91.88 190 SER A C 1
ATOM 1502 O O . SER A 1 190 ? 27.433 -11.523 -23.019 1.00 91.88 190 SER A O 1
ATOM 1504 N N . MET A 1 191 ? 25.765 -10.425 -22.016 1.00 93.62 191 MET A N 1
ATOM 1505 C CA . MET A 1 191 ? 26.509 -10.180 -20.779 1.00 93.62 191 MET A CA 1
ATOM 1506 C C . MET A 1 191 ? 26.740 -11.431 -19.923 1.00 93.62 191 MET A C 1
ATOM 1508 O O . MET A 1 191 ? 27.560 -11.386 -19.002 1.00 93.62 191 MET A O 1
ATOM 1512 N N . PHE A 1 192 ? 26.034 -12.537 -20.180 1.00 92.12 192 PHE A N 1
ATOM 1513 C CA . PHE A 1 192 ? 26.177 -13.728 -19.348 1.00 92.12 192 PHE A CA 1
ATOM 1514 C C . PHE A 1 192 ? 27.515 -14.447 -19.574 1.00 92.12 192 PHE A C 1
ATOM 1516 O O . PHE A 1 192 ? 27.992 -15.022 -18.606 1.00 92.12 192 PHE A O 1
ATOM 1523 N N . ASN A 1 193 ? 28.167 -14.358 -20.750 1.00 80.50 193 ASN A N 1
ATOM 1524 C CA . ASN A 1 193 ? 29.521 -14.899 -21.017 1.00 80.50 193 ASN A CA 1
ATOM 1525 C C . ASN A 1 193 ? 29.807 -16.230 -20.273 1.00 80.50 193 ASN A C 1
ATOM 1527 O O . ASN A 1 193 ? 30.657 -16.281 -19.385 1.00 80.50 193 ASN A O 1
ATOM 1531 N N . ASP A 1 194 ? 29.015 -17.268 -20.569 1.00 81.56 194 ASP A N 1
ATOM 1532 C CA . ASP A 1 194 ? 29.026 -18.616 -19.955 1.00 81.56 194 ASP A CA 1
ATOM 1533 C C . ASP A 1 194 ? 28.631 -18.740 -18.471 1.00 81.56 194 ASP A C 1
ATOM 1535 O O . ASP A 1 194 ? 28.536 -19.845 -17.941 1.00 81.56 194 ASP A O 1
ATOM 1539 N N . LYS A 1 195 ? 28.319 -17.641 -17.787 1.00 88.62 195 LYS A N 1
ATOM 1540 C CA . LYS A 1 195 ? 27.716 -17.656 -16.446 1.00 88.62 195 LYS A CA 1
ATOM 1541 C C . LYS A 1 195 ? 26.217 -17.910 -16.556 1.00 88.62 195 LYS A C 1
ATOM 1543 O O . LYS A 1 195 ? 25.606 -17.585 -17.568 1.00 88.62 195 LYS A O 1
ATOM 1548 N N . ASP A 1 196 ? 25.610 -18.403 -15.480 1.00 90.50 196 ASP A N 1
ATOM 1549 C CA . ASP A 1 196 ? 24.146 -18.527 -15.365 1.00 90.50 196 ASP A CA 1
ATOM 1550 C C . ASP A 1 196 ? 23.527 -17.511 -14.406 1.00 90.50 196 ASP A C 1
ATOM 1552 O O . ASP A 1 196 ? 22.311 -17.455 -14.234 1.00 90.50 196 ASP A O 1
ATOM 1556 N N . ARG A 1 197 ? 24.359 -16.670 -13.788 1.00 91.81 197 ARG A N 1
ATOM 1557 C CA . ARG A 1 197 ? 23.928 -15.657 -12.830 1.00 91.81 197 ARG A CA 1
ATOM 1558 C C . ARG A 1 197 ? 24.860 -14.457 -12.872 1.00 91.81 197 ARG A C 1
ATOM 1560 O O . ARG A 1 197 ? 26.073 -14.610 -12.728 1.00 91.81 197 ARG A O 1
ATOM 1567 N N . ILE A 1 198 ? 24.290 -13.264 -13.010 1.00 93.50 198 ILE A N 1
ATOM 1568 C CA . ILE A 1 198 ? 25.017 -11.990 -12.931 1.00 93.50 198 ILE A CA 1
ATOM 1569 C C . ILE A 1 198 ? 24.264 -10.991 -12.054 1.00 93.50 198 ILE A C 1
ATOM 1571 O O . ILE A 1 198 ? 23.056 -11.106 -11.839 1.00 93.50 198 ILE A O 1
ATOM 1575 N N . THR A 1 199 ? 24.981 -10.025 -11.481 1.00 92.19 199 THR A N 1
ATOM 1576 C CA . THR A 1 199 ? 24.364 -9.029 -10.596 1.00 92.19 199 THR A CA 1
ATOM 1577 C C . THR A 1 199 ? 23.486 -8.089 -11.412 1.00 92.19 199 THR A C 1
ATOM 1579 O O . THR A 1 199 ? 23.897 -7.607 -12.468 1.00 92.19 199 THR A O 1
ATOM 1582 N N . LEU A 1 200 ? 22.297 -7.759 -10.907 1.00 91.19 200 LEU A N 1
ATOM 1583 C CA . LEU A 1 200 ? 21.404 -6.823 -11.592 1.00 91.19 200 LEU A CA 1
ATOM 1584 C C . LEU A 1 200 ? 22.081 -5.459 -11.805 1.00 91.19 200 LEU A C 1
ATOM 1586 O O . LEU A 1 200 ? 21.940 -4.848 -12.859 1.00 91.19 200 LEU A O 1
ATOM 1590 N N . ASN A 1 201 ? 22.880 -5.014 -10.830 1.00 89.88 201 ASN A N 1
ATOM 1591 C CA . ASN A 1 201 ? 23.643 -3.768 -10.922 1.00 89.88 201 ASN A CA 1
ATOM 1592 C C . ASN A 1 201 ? 24.626 -3.727 -12.099 1.00 89.88 201 ASN A C 1
ATOM 1594 O O . ASN A 1 201 ? 24.825 -2.647 -12.656 1.00 89.88 201 ASN A O 1
ATOM 1598 N N . SER A 1 202 ? 25.227 -4.861 -12.478 1.00 91.12 202 SER A N 1
ATOM 1599 C CA . SER A 1 202 ? 26.140 -4.897 -13.627 1.00 91.12 202 SER A CA 1
ATOM 1600 C C . SER A 1 202 ? 25.402 -4.561 -14.925 1.00 91.12 202 SER A C 1
ATOM 1602 O O . SER A 1 202 ? 25.820 -3.665 -15.646 1.00 91.12 202 SER A O 1
ATOM 1604 N N . ILE A 1 203 ? 24.233 -5.168 -15.153 1.00 93.31 203 ILE A N 1
ATOM 1605 C CA . ILE A 1 203 ? 23.392 -4.880 -16.323 1.00 93.31 203 ILE A CA 1
ATOM 1606 C C . ILE A 1 203 ? 22.855 -3.446 -16.280 1.00 93.31 203 ILE A C 1
ATOM 1608 O O . ILE A 1 203 ? 22.877 -2.749 -17.290 1.00 93.31 203 ILE A O 1
ATOM 1612 N N . VAL A 1 204 ? 22.374 -2.985 -15.118 1.00 92.31 204 VAL A N 1
ATOM 1613 C CA . VAL A 1 204 ? 21.841 -1.618 -14.970 1.00 92.31 204 VAL A CA 1
ATOM 1614 C C . VAL A 1 204 ? 22.890 -0.584 -15.370 1.00 92.31 204 VAL A C 1
ATOM 1616 O O . VAL A 1 204 ? 22.570 0.338 -16.114 1.00 92.31 204 VAL A O 1
ATOM 1619 N N . SER A 1 205 ? 24.132 -0.751 -14.913 1.00 93.00 205 SER A N 1
ATOM 1620 C CA . SER A 1 205 ? 25.220 0.195 -15.193 1.00 93.00 205 SER A CA 1
ATOM 1621 C C . SER A 1 205 ? 25.524 0.307 -16.688 1.00 93.00 205 SER A C 1
ATOM 1623 O O . SER A 1 205 ? 25.785 1.404 -17.167 1.00 93.00 205 SER A O 1
ATOM 1625 N N . GLU A 1 206 ? 25.407 -0.793 -17.429 1.00 93.62 206 GLU A N 1
ATOM 1626 C CA . GLU A 1 206 ? 25.636 -0.827 -18.878 1.00 93.62 206 GLU A CA 1
ATOM 1627 C C . GLU A 1 206 ? 24.435 -0.344 -19.713 1.00 93.62 206 GLU A C 1
ATOM 1629 O O . GLU A 1 206 ? 24.588 0.114 -20.849 1.00 93.62 206 GLU A O 1
ATOM 1634 N N . LEU A 1 207 ? 23.216 -0.444 -19.173 1.00 93.12 207 LEU A N 1
ATOM 1635 C CA . LEU A 1 207 ? 21.998 0.023 -19.844 1.00 93.12 207 LEU A CA 1
ATOM 1636 C C . LEU A 1 207 ? 21.735 1.519 -19.641 1.00 93.12 207 LEU A C 1
ATOM 1638 O O . LEU A 1 207 ? 21.069 2.129 -20.472 1.00 93.12 207 LEU A O 1
ATOM 1642 N N . VAL A 1 208 ? 22.258 2.121 -18.572 1.00 91.00 208 VAL A N 1
ATOM 1643 C CA . VAL A 1 208 ? 22.074 3.552 -18.270 1.00 91.00 208 VAL A CA 1
ATOM 1644 C C . VAL A 1 208 ? 22.569 4.467 -19.397 1.00 91.00 208 VAL A C 1
ATOM 1646 O O . VAL A 1 208 ? 21.784 5.317 -19.814 1.00 91.00 208 VAL A O 1
ATOM 1649 N N . PRO A 1 209 ? 23.772 4.277 -19.979 1.00 91.44 209 PRO A N 1
ATOM 1650 C CA . PRO A 1 209 ? 24.233 5.097 -21.103 1.00 91.44 209 PRO A CA 1
ATOM 1651 C C . PRO A 1 209 ? 23.404 4.947 -22.385 1.00 91.44 209 PRO A C 1
ATOM 1653 O O . PRO A 1 209 ? 23.541 5.750 -23.303 1.00 91.44 209 PRO A O 1
ATOM 1656 N N . LYS A 1 210 ? 22.572 3.900 -22.480 1.00 86.81 210 LYS A N 1
ATOM 1657 C CA . LYS A 1 210 ? 21.700 3.629 -23.635 1.00 86.81 210 LYS A CA 1
ATOM 1658 C C . LYS A 1 210 ? 20.315 4.265 -23.485 1.00 86.81 210 LYS A C 1
ATOM 1660 O O . LYS A 1 210 ? 19.504 4.175 -24.405 1.00 86.81 210 LYS A O 1
ATOM 1665 N N . ASP A 1 211 ? 20.020 4.866 -22.335 1.00 86.56 211 ASP A N 1
ATOM 1666 C CA . ASP A 1 211 ? 18.761 5.561 -22.107 1.00 86.56 211 ASP A CA 1
ATOM 1667 C C . ASP A 1 211 ? 18.765 6.921 -22.844 1.00 86.56 211 ASP A C 1
ATOM 1669 O O . ASP A 1 211 ? 19.739 7.666 -22.720 1.00 86.56 211 ASP A O 1
ATOM 1673 N N . PRO A 1 212 ? 17.708 7.277 -23.605 1.00 84.00 212 PRO A N 1
ATOM 1674 C CA . PRO A 1 212 ? 17.644 8.546 -24.337 1.00 84.00 212 PRO A CA 1
ATOM 1675 C C . PRO A 1 212 ? 17.874 9.789 -23.467 1.00 84.00 212 PRO A C 1
ATOM 1677 O O . PRO A 1 212 ? 18.475 10.757 -23.931 1.00 84.00 212 PRO A O 1
ATOM 1680 N N . ASP A 1 213 ? 17.448 9.749 -22.201 1.00 84.69 213 ASP A N 1
ATOM 1681 C CA . ASP A 1 213 ? 17.585 10.883 -21.280 1.00 84.69 213 ASP A CA 1
ATOM 1682 C C . ASP A 1 213 ? 19.020 11.042 -20.752 1.00 84.69 213 ASP A C 1
ATOM 1684 O O . ASP A 1 213 ? 19.357 12.083 -20.187 1.00 84.69 213 ASP A O 1
ATOM 1688 N N . PHE A 1 214 ? 19.882 10.032 -20.938 1.00 84.81 214 PHE A N 1
ATOM 1689 C CA . PHE A 1 214 ? 21.282 10.094 -20.519 1.00 84.81 214 PHE A CA 1
ATOM 1690 C C . PHE A 1 214 ? 22.063 11.132 -21.334 1.00 84.81 214 PHE A C 1
ATOM 1692 O O . PHE A 1 214 ? 22.880 11.864 -20.781 1.00 84.81 214 PHE A O 1
ATOM 1699 N N . ALA A 1 215 ? 21.777 11.237 -22.636 1.00 79.94 215 ALA A N 1
ATOM 1700 C CA . ALA A 1 215 ? 22.454 12.174 -23.532 1.00 79.94 215 ALA A CA 1
ATOM 1701 C C . ALA A 1 215 ? 21.992 13.633 -23.353 1.00 79.94 215 ALA A C 1
ATOM 1703 O O . ALA A 1 215 ? 22.775 14.551 -23.578 1.00 79.94 215 ALA A O 1
ATOM 1704 N N . ASP A 1 216 ? 20.737 13.852 -22.944 1.00 76.38 216 ASP A N 1
ATOM 1705 C CA . ASP A 1 216 ? 20.159 15.193 -22.747 1.00 76.38 216 ASP A CA 1
ATOM 1706 C C . ASP A 1 216 ? 20.622 15.839 -21.424 1.00 76.38 216 ASP A C 1
ATOM 1708 O O . ASP A 1 216 ? 20.526 17.050 -21.244 1.00 76.38 216 ASP A O 1
ATOM 1712 N N . GLY A 1 217 ? 21.119 15.045 -20.464 1.00 74.38 217 GLY A N 1
ATOM 1713 C CA . GLY A 1 217 ? 21.691 15.528 -19.197 1.00 74.38 217 GLY A CA 1
ATOM 1714 C C . GLY A 1 217 ? 20.700 16.214 -18.244 1.00 74.38 217 GLY A C 1
ATOM 1715 O O . GLY A 1 217 ? 21.069 16.592 -17.133 1.00 74.38 217 GLY A O 1
ATOM 1716 N N . LYS A 1 218 ? 19.431 16.360 -18.644 1.00 78.12 218 LYS A N 1
ATOM 1717 C CA . LYS A 1 218 ? 18.359 16.968 -17.840 1.00 78.12 218 LYS A CA 1
ATOM 1718 C C . LYS A 1 218 ? 17.907 16.087 -16.678 1.00 78.12 218 LYS A C 1
ATOM 1720 O O . LYS A 1 218 ? 17.355 16.592 -15.703 1.00 78.12 218 LYS A O 1
ATOM 1725 N N . VAL A 1 219 ? 18.118 14.776 -16.783 1.00 79.06 219 VAL A N 1
ATOM 1726 C CA . VAL A 1 219 ? 17.738 13.797 -15.763 1.00 79.06 219 VAL A CA 1
ATOM 1727 C C . VAL A 1 219 ? 18.996 13.301 -15.062 1.00 79.06 219 VAL A C 1
ATOM 1729 O O . VAL A 1 219 ? 19.944 12.861 -15.707 1.00 79.06 219 VAL A O 1
ATOM 1732 N N . LEU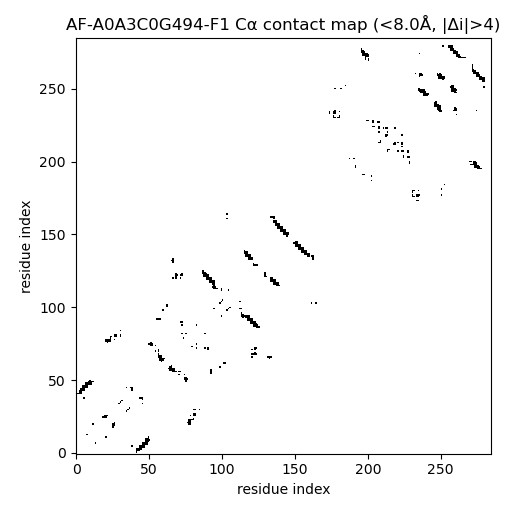 A 1 220 ? 18.997 13.344 -13.727 1.00 81.12 220 LEU A N 1
ATOM 1733 C CA . LEU A 1 220 ? 20.108 12.829 -12.929 1.00 81.12 220 LEU A CA 1
ATOM 1734 C C . LEU A 1 220 ? 20.343 11.344 -13.239 1.00 81.12 220 LEU A C 1
ATOM 1736 O O . LEU A 1 220 ? 19.407 10.543 -13.229 1.00 81.12 220 LEU A O 1
ATOM 1740 N N . GLU A 1 221 ? 21.604 10.951 -13.416 1.00 85.00 221 GLU A N 1
ATOM 1741 C CA . GLU A 1 221 ? 21.988 9.562 -13.706 1.00 85.00 221 GLU A CA 1
ATOM 1742 C C . GLU A 1 221 ? 21.421 8.571 -12.675 1.00 85.00 221 GLU A C 1
ATOM 1744 O O . GLU A 1 221 ? 21.007 7.468 -13.024 1.00 85.00 221 GLU A O 1
ATOM 1749 N N . GLN A 1 222 ? 21.340 8.970 -11.402 1.00 78.50 222 GLN A N 1
ATOM 1750 C CA . GLN A 1 222 ? 20.754 8.144 -10.340 1.00 78.50 222 GLN A CA 1
ATOM 1751 C C . GLN A 1 222 ? 19.261 7.861 -10.558 1.00 78.50 222 GLN A C 1
ATOM 1753 O O . GLN A 1 222 ? 18.786 6.754 -10.284 1.00 78.50 222 GLN A O 1
ATOM 1758 N N . THR A 1 223 ? 18.523 8.823 -11.109 1.00 71.88 223 THR A N 1
ATOM 1759 C CA . THR A 1 223 ? 17.119 8.644 -11.492 1.00 71.88 223 THR A CA 1
ATOM 1760 C C . THR A 1 223 ? 17.007 7.660 -12.657 1.00 71.88 223 THR A C 1
ATOM 1762 O O . THR A 1 223 ? 16.184 6.745 -12.611 1.00 71.88 223 THR A O 1
ATOM 1765 N N . ILE A 1 224 ? 17.896 7.760 -13.652 1.00 80.38 224 ILE A N 1
ATOM 1766 C CA . ILE A 1 224 ? 17.957 6.822 -14.786 1.00 80.38 224 ILE A CA 1
ATOM 1767 C C . ILE A 1 224 ? 18.305 5.405 -14.301 1.00 80.38 224 ILE A C 1
ATOM 1769 O O . ILE A 1 224 ? 17.603 4.452 -14.640 1.00 80.38 224 ILE A O 1
ATOM 1773 N N . LYS A 1 225 ? 19.321 5.259 -13.437 1.00 82.75 225 LYS A N 1
ATOM 1774 C CA . LYS A 1 225 ? 19.705 3.986 -12.793 1.00 82.75 225 LYS A CA 1
ATOM 1775 C C . LYS A 1 225 ? 18.525 3.330 -12.088 1.00 82.75 225 LYS A C 1
ATOM 1777 O O . LYS A 1 225 ? 18.253 2.149 -12.306 1.00 82.75 225 LYS A O 1
ATOM 1782 N N . THR A 1 226 ? 17.802 4.101 -11.280 1.00 78.19 226 THR A N 1
ATOM 1783 C CA . THR A 1 226 ? 16.619 3.626 -10.549 1.00 78.19 226 THR A CA 1
ATOM 1784 C C . THR A 1 226 ? 15.523 3.168 -11.512 1.00 78.19 226 THR A C 1
ATOM 1786 O O . THR A 1 226 ? 14.958 2.083 -11.352 1.00 78.19 226 THR A O 1
ATOM 1789 N N . ARG A 1 227 ? 15.267 3.943 -12.572 1.00 77.94 227 ARG A N 1
ATOM 1790 C CA . ARG A 1 227 ? 14.272 3.621 -13.600 1.00 77.94 227 ARG A CA 1
ATOM 1791 C C . ARG A 1 227 ? 14.611 2.340 -14.363 1.00 77.94 227 ARG A C 1
ATOM 1793 O O . ARG A 1 227 ? 13.738 1.484 -14.507 1.00 77.94 227 ARG A O 1
ATOM 1800 N N . VAL A 1 228 ? 15.851 2.197 -14.830 1.00 86.50 228 VAL A N 1
ATOM 1801 C CA . VAL A 1 228 ? 16.348 1.007 -15.546 1.00 86.50 228 VAL A CA 1
ATOM 1802 C C . VAL A 1 228 ? 16.258 -0.232 -14.657 1.00 86.50 228 VAL A C 1
ATOM 1804 O O . VAL A 1 228 ? 15.703 -1.248 -15.075 1.00 86.50 228 VAL A O 1
ATOM 1807 N N . ARG A 1 229 ? 16.718 -0.130 -13.403 1.00 87.25 229 ARG A N 1
ATOM 1808 C CA . ARG A 1 229 ? 16.601 -1.202 -12.407 1.00 87.25 229 ARG A CA 1
ATOM 1809 C C . ARG A 1 229 ? 15.155 -1.661 -12.239 1.00 87.25 229 ARG A C 1
ATOM 1811 O O . ARG A 1 229 ? 14.885 -2.848 -12.375 1.00 87.25 229 ARG A O 1
ATOM 1818 N N . ARG A 1 230 ? 14.222 -0.732 -12.007 1.00 79.69 230 ARG A N 1
ATOM 1819 C CA . ARG A 1 230 ? 12.792 -1.043 -11.837 1.00 79.69 230 ARG A CA 1
ATOM 1820 C C . ARG A 1 230 ? 12.199 -1.714 -13.079 1.00 79.69 230 ARG A C 1
ATOM 1822 O O . ARG A 1 230 ? 11.439 -2.665 -12.946 1.00 79.69 230 ARG A O 1
ATOM 1829 N N . LYS A 1 231 ? 12.550 -1.260 -14.290 1.00 84.12 231 LYS A N 1
ATOM 1830 C CA . LYS A 1 231 ? 12.082 -1.899 -15.535 1.00 84.12 231 LYS A CA 1
ATOM 1831 C C . LYS A 1 231 ? 12.519 -3.362 -15.617 1.00 84.12 231 LYS A C 1
ATOM 1833 O O . LYS A 1 231 ? 11.695 -4.204 -15.959 1.00 84.12 231 LYS A O 1
ATOM 1838 N N . LEU A 1 232 ? 13.776 -3.656 -15.277 1.00 87.38 232 LEU A N 1
ATOM 1839 C CA . LEU A 1 232 ? 14.308 -5.022 -15.254 1.00 87.38 232 LEU A CA 1
ATOM 1840 C C . LEU A 1 232 ? 13.664 -5.870 -14.155 1.00 87.38 232 LEU A C 1
ATOM 1842 O O . LEU A 1 232 ? 13.206 -6.971 -14.446 1.00 87.38 232 LEU A O 1
ATOM 1846 N N . GLU A 1 233 ? 13.584 -5.365 -12.918 1.00 85.62 233 GLU A N 1
ATOM 1847 C CA . GLU A 1 233 ? 12.963 -6.103 -11.810 1.00 85.62 233 GLU A CA 1
ATOM 1848 C C . GLU A 1 233 ? 11.502 -6.430 -12.134 1.00 85.62 233 GLU A C 1
ATOM 1850 O O . GLU A 1 233 ? 11.113 -7.593 -12.063 1.00 85.62 233 GLU A O 1
ATOM 1855 N N . ASN A 1 234 ? 10.718 -5.461 -12.607 1.00 80.44 234 ASN A N 1
ATOM 1856 C CA . ASN A 1 234 ? 9.306 -5.682 -12.923 1.00 80.44 234 ASN A CA 1
ATOM 1857 C C . ASN A 1 234 ? 9.110 -6.628 -14.118 1.00 80.44 234 ASN A C 1
ATOM 1859 O O . ASN A 1 234 ? 8.129 -7.362 -14.160 1.00 80.44 234 ASN A O 1
ATOM 1863 N N . ALA A 1 235 ? 10.014 -6.609 -15.100 1.00 83.38 235 ALA A N 1
ATOM 1864 C CA . ALA A 1 235 ? 9.922 -7.477 -16.271 1.00 83.38 235 ALA A CA 1
ATOM 1865 C C . ALA A 1 235 ? 10.332 -8.932 -15.983 1.00 83.38 235 ALA A C 1
ATOM 1867 O O . ALA A 1 235 ? 9.822 -9.844 -16.628 1.00 83.38 235 ALA A O 1
ATOM 1868 N N . LEU A 1 236 ? 11.254 -9.149 -15.039 1.00 86.81 236 LEU A N 1
ATOM 1869 C CA . LEU A 1 236 ? 11.901 -10.442 -14.789 1.00 86.81 236 LEU A CA 1
ATOM 1870 C C . LEU A 1 236 ? 11.478 -11.103 -13.458 1.00 86.81 236 LEU A C 1
ATOM 1872 O O . LEU A 1 236 ? 11.960 -12.191 -13.149 1.00 86.81 236 LEU A O 1
ATOM 1876 N N . SER A 1 237 ? 10.601 -10.476 -12.662 1.00 79.94 237 SER A N 1
ATOM 1877 C CA . SER A 1 237 ? 10.113 -11.007 -11.368 1.00 79.94 237 SER A CA 1
ATOM 1878 C C . SER A 1 237 ? 8.785 -11.768 -11.453 1.00 79.94 237 SER A C 1
ATOM 1880 O O . SER A 1 237 ? 8.142 -11.980 -10.425 1.00 79.94 237 SER A O 1
ATOM 1882 N N . GLY A 1 238 ? 8.340 -12.158 -12.650 1.00 72.44 238 GLY A N 1
ATOM 1883 C CA . GLY A 1 238 ? 7.103 -12.923 -12.793 1.00 72.44 238 GLY A CA 1
ATOM 1884 C C . GLY A 1 238 ? 7.151 -14.247 -12.019 1.00 72.44 238 GLY A C 1
ATOM 1885 O O . GLY A 1 238 ? 8.217 -14.776 -11.689 1.00 72.44 238 GLY A O 1
ATOM 1886 N N . LYS A 1 239 ? 5.973 -14.782 -11.703 1.00 69.38 239 LYS A N 1
ATOM 1887 C CA . LYS A 1 239 ? 5.802 -16.102 -11.092 1.00 69.38 239 LYS A CA 1
ATOM 1888 C C . LYS A 1 239 ? 4.685 -16.8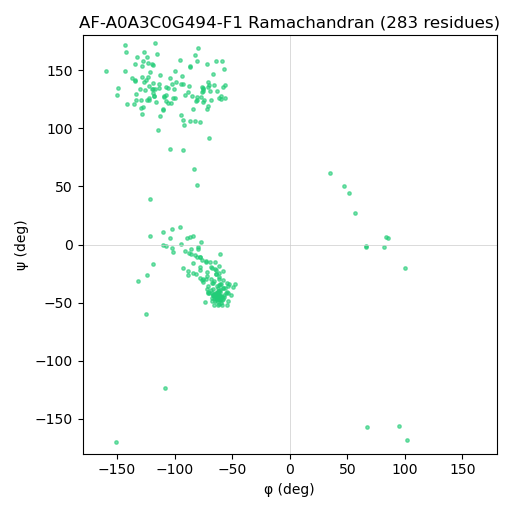33 -11.814 1.00 69.38 239 LYS A C 1
ATOM 1890 O O . LYS A 1 239 ? 3.679 -16.223 -12.166 1.00 69.38 239 LYS A O 1
ATOM 1895 N N . GLU A 1 240 ? 4.869 -18.125 -12.020 1.00 67.69 240 GLU A N 1
ATOM 1896 C CA . GLU A 1 240 ? 3.875 -18.995 -12.635 1.00 67.69 240 GLU A CA 1
ATOM 1897 C C . GLU A 1 240 ? 3.547 -20.135 -11.673 1.00 67.69 240 GLU A C 1
ATOM 1899 O O . GLU A 1 240 ? 4.434 -20.697 -11.029 1.00 67.69 240 GLU A O 1
ATOM 1904 N N . GLU A 1 241 ? 2.262 -20.448 -11.542 1.00 62.75 241 GLU A N 1
ATOM 1905 C CA . GLU A 1 241 ? 1.805 -21.570 -10.732 1.00 62.75 241 GLU A CA 1
ATOM 1906 C C . GLU A 1 241 ? 2.077 -22.881 -11.475 1.00 62.75 241 GLU A C 1
ATOM 1908 O 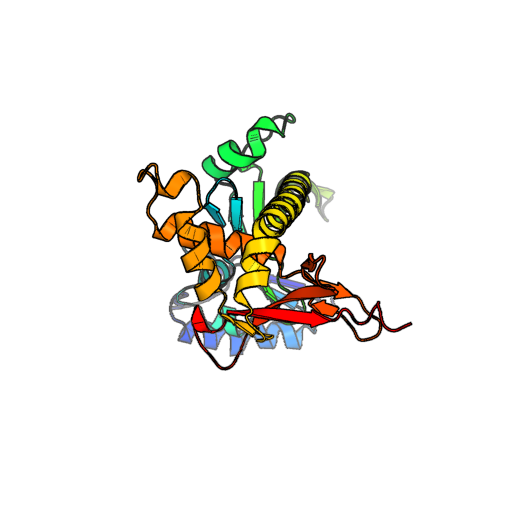O . GLU A 1 241 ? 1.646 -23.084 -12.612 1.00 62.75 241 GLU A O 1
ATOM 1913 N N . THR A 1 242 ? 2.826 -23.773 -10.837 1.00 68.50 242 THR A N 1
ATOM 1914 C CA . THR A 1 242 ? 3.142 -25.112 -11.338 1.00 68.50 242 THR A CA 1
ATOM 1915 C C . THR A 1 242 ? 2.569 -26.166 -10.393 1.00 68.50 242 THR A C 1
ATOM 1917 O O . THR A 1 242 ? 2.087 -25.845 -9.307 1.00 68.50 242 THR A O 1
ATOM 1920 N N . LYS A 1 243 ? 2.648 -27.448 -10.773 1.00 69.56 243 LYS A N 1
ATOM 1921 C CA . LYS A 1 243 ? 2.220 -28.565 -9.909 1.00 69.56 243 LYS A CA 1
ATOM 1922 C C . LYS A 1 243 ? 2.952 -28.598 -8.559 1.00 69.56 243 LYS A C 1
ATOM 1924 O O . LYS A 1 243 ? 2.401 -29.126 -7.601 1.00 69.56 243 LYS A O 1
ATOM 1929 N N . ASP A 1 244 ? 4.138 -27.995 -8.495 1.00 66.88 244 ASP A N 1
ATOM 1930 C CA . ASP A 1 244 ? 4.994 -27.927 -7.308 1.00 66.88 244 ASP A CA 1
ATOM 1931 C C . ASP A 1 244 ? 4.920 -26.551 -6.605 1.00 66.88 244 ASP A C 1
ATOM 1933 O O . ASP A 1 244 ? 5.758 -26.228 -5.765 1.00 66.88 244 ASP A O 1
ATOM 1937 N N . GLY A 1 245 ? 3.929 -25.719 -6.955 1.00 69.94 245 GLY A N 1
ATOM 1938 C CA . GLY A 1 245 ? 3.730 -24.366 -6.424 1.00 69.94 245 GLY A CA 1
ATOM 1939 C C . GLY A 1 245 ? 4.202 -23.252 -7.365 1.00 69.94 245 GLY A C 1
ATOM 1940 O O . GLY A 1 245 ? 4.476 -23.478 -8.546 1.00 69.94 245 GLY A O 1
ATOM 1941 N N . TYR A 1 246 ? 4.275 -22.019 -6.855 1.00 63.44 246 TYR A N 1
ATOM 1942 C CA . TYR A 1 246 ? 4.719 -20.859 -7.636 1.00 63.44 246 TYR A CA 1
ATOM 1943 C C . TYR A 1 246 ? 6.225 -20.909 -7.903 1.00 63.44 246 TYR A C 1
ATOM 1945 O O . TYR A 1 246 ? 7.030 -20.786 -6.979 1.00 63.44 246 TYR A O 1
ATOM 1953 N N . GLN A 1 247 ? 6.607 -21.014 -9.173 1.00 64.75 247 GLN A N 1
ATOM 1954 C CA . GLN A 1 247 ? 7.996 -20.916 -9.613 1.00 64.75 247 GLN A CA 1
ATOM 1955 C C . GLN A 1 247 ? 8.257 -19.554 -10.255 1.00 64.75 247 GLN A C 1
ATOM 1957 O O . GLN A 1 247 ? 7.396 -18.997 -10.939 1.00 64.75 247 GLN A O 1
ATOM 1962 N N . SER A 1 248 ? 9.450 -19.001 -10.028 1.00 67.00 248 SER A N 1
ATOM 1963 C CA . SER A 1 248 ? 9.876 -17.763 -10.685 1.00 67.00 248 SER A CA 1
ATOM 1964 C C . SER A 1 248 ? 9.888 -17.953 -12.202 1.00 67.00 248 SER A C 1
ATOM 1966 O O . SER A 1 248 ? 10.545 -18.851 -12.723 1.00 67.00 248 SER A O 1
ATOM 1968 N N . HIS A 1 249 ? 9.175 -17.082 -12.903 1.00 71.12 249 HIS A N 1
ATOM 1969 C CA . HIS A 1 249 ? 9.012 -17.084 -14.347 1.00 71.12 249 HIS A CA 1
ATOM 1970 C C . HIS A 1 249 ? 9.341 -15.687 -14.875 1.00 71.12 249 HIS A C 1
ATOM 1972 O O . HIS A 1 249 ? 8.614 -14.737 -14.603 1.00 71.12 249 HIS A O 1
ATOM 1978 N N . GLY A 1 250 ? 10.435 -15.533 -15.620 1.00 82.62 250 GLY A N 1
ATOM 1979 C CA . GLY A 1 250 ? 10.780 -14.246 -16.225 1.00 82.62 250 GLY A CA 1
ATOM 1980 C C . GLY A 1 250 ? 10.580 -14.233 -17.740 1.00 82.62 250 GLY A C 1
ATOM 1981 O O . GLY A 1 250 ? 9.468 -14.451 -18.214 1.00 82.62 250 GLY A O 1
ATOM 1982 N N . ILE A 1 251 ? 11.620 -13.911 -18.509 1.00 87.94 251 ILE A N 1
ATOM 1983 C CA . ILE A 1 251 ? 11.538 -13.774 -19.969 1.00 87.94 251 ILE A CA 1
ATOM 1984 C C . ILE A 1 251 ? 12.284 -14.914 -20.658 1.00 87.94 251 ILE A C 1
ATOM 1986 O O . ILE A 1 251 ? 13.508 -15.006 -20.570 1.00 87.94 251 ILE A O 1
ATOM 1990 N N . ALA A 1 252 ? 11.543 -15.729 -21.410 1.00 88.38 252 ALA A N 1
ATOM 1991 C CA . ALA A 1 252 ? 12.108 -16.676 -22.363 1.00 88.38 252 ALA A CA 1
ATOM 1992 C C . ALA A 1 252 ? 12.687 -15.938 -23.578 1.00 88.38 252 ALA A C 1
ATOM 1994 O O . ALA A 1 252 ? 12.046 -15.029 -24.128 1.00 88.38 252 ALA A O 1
ATOM 1995 N N . TRP A 1 253 ? 13.879 -16.355 -23.998 1.00 91.00 253 TRP A N 1
ATOM 1996 C CA . TRP A 1 253 ? 14.622 -15.756 -25.098 1.00 91.00 253 TRP A CA 1
ATOM 1997 C C . TRP A 1 253 ? 15.035 -16.782 -26.165 1.00 91.00 253 TRP A C 1
ATOM 1999 O O . TRP A 1 253 ? 14.932 -17.995 -25.978 1.00 91.00 253 TRP A O 1
ATOM 2009 N N . GLU A 1 254 ? 15.449 -16.280 -27.330 1.00 87.88 254 GLU A N 1
ATOM 2010 C CA . GLU A 1 254 ? 15.733 -17.069 -28.538 1.00 87.88 254 GLU A CA 1
ATOM 2011 C C . GLU A 1 254 ? 16.912 -18.039 -28.378 1.00 87.88 254 GLU A C 1
ATOM 2013 O O . GLU A 1 254 ? 16.986 -19.041 -29.086 1.00 87.88 254 GLU A O 1
ATOM 2018 N N . ASP A 1 255 ? 17.792 -17.796 -27.405 1.00 85.69 255 ASP A N 1
ATOM 2019 C CA . ASP A 1 255 ? 18.923 -18.666 -27.065 1.00 85.69 255 ASP A CA 1
ATOM 2020 C C . ASP A 1 255 ? 18.522 -19.925 -26.268 1.00 85.69 255 ASP A C 1
ATOM 2022 O O . ASP A 1 255 ? 19.371 -20.739 -25.901 1.00 85.69 255 ASP A O 1
ATOM 2026 N N . GLY A 1 256 ? 17.221 -20.107 -26.019 1.00 84.62 256 GLY A N 1
ATOM 2027 C CA . GLY A 1 256 ? 16.666 -21.266 -25.326 1.00 84.62 256 GLY A CA 1
ATOM 2028 C C . GLY A 1 256 ? 16.710 -21.167 -23.801 1.00 84.62 256 GLY A C 1
ATOM 2029 O O . GLY A 1 256 ? 16.347 -22.139 -23.131 1.00 84.62 256 GLY A O 1
ATOM 2030 N N . TYR A 1 257 ? 17.116 -20.021 -23.250 1.00 89.06 257 TYR A N 1
ATOM 2031 C CA . TYR A 1 257 ? 17.086 -19.757 -21.816 1.00 89.06 257 TYR A CA 1
ATOM 2032 C C . TYR A 1 257 ? 15.865 -18.921 -21.413 1.00 89.06 257 TYR A C 1
ATOM 2034 O O . TYR A 1 257 ? 15.362 -18.080 -22.160 1.00 89.06 257 TYR A O 1
ATOM 2042 N N . ASN A 1 258 ? 15.402 -19.147 -20.187 1.00 89.31 258 ASN A N 1
ATOM 2043 C CA . ASN A 1 258 ? 14.521 -18.243 -19.461 1.00 89.31 258 ASN A CA 1
ATOM 2044 C C . ASN A 1 258 ? 15.357 -17.417 -18.483 1.00 89.31 258 ASN A C 1
ATOM 2046 O O . ASN A 1 258 ? 16.248 -17.969 -17.843 1.00 89.31 258 ASN A O 1
ATOM 2050 N N . TYR A 1 259 ? 15.059 -16.127 -18.351 1.00 91.56 259 TYR A N 1
ATOM 2051 C CA . TYR A 1 259 ? 15.790 -15.185 -17.500 1.00 91.56 259 TYR A CA 1
ATOM 2052 C C . TYR A 1 259 ? 14.872 -14.639 -16.416 1.00 91.56 259 TYR A C 1
ATOM 2054 O O . TYR A 1 259 ? 13.825 -14.109 -16.760 1.00 91.56 259 TYR A O 1
ATOM 2062 N N . TRP A 1 260 ? 15.246 -14.699 -15.138 1.00 90.19 260 TRP A N 1
ATOM 2063 C CA . TRP A 1 260 ? 14.415 -14.212 -14.027 1.00 90.19 260 TRP A CA 1
ATOM 2064 C C . TRP A 1 260 ? 15.237 -13.540 -12.921 1.00 90.19 260 TRP A C 1
ATOM 2066 O O . TRP A 1 260 ? 16.461 -13.679 -12.854 1.00 90.19 260 TRP A O 1
ATOM 2076 N N . ILE A 1 261 ? 14.562 -12.806 -12.031 1.00 90.06 261 ILE A N 1
ATOM 2077 C CA . ILE A 1 261 ? 15.185 -12.220 -10.838 1.00 90.06 261 ILE A CA 1
ATOM 2078 C C . ILE A 1 261 ? 15.387 -13.282 -9.757 1.00 90.06 261 ILE A C 1
ATOM 2080 O O . ILE A 1 261 ? 14.441 -13.929 -9.310 1.00 90.06 261 ILE A O 1
ATOM 2084 N N . ALA A 1 262 ? 16.622 -13.390 -9.273 1.00 85.75 262 ALA A N 1
ATOM 2085 C CA . ALA A 1 262 ? 16.985 -14.155 -8.087 1.00 85.75 262 ALA A CA 1
ATOM 2086 C C . ALA A 1 262 ? 17.461 -13.208 -6.975 1.00 85.75 262 ALA A C 1
ATOM 2088 O O . ALA A 1 262 ? 18.204 -12.255 -7.229 1.00 85.75 262 ALA A O 1
ATOM 2089 N N . ARG A 1 263 ? 17.042 -13.466 -5.731 1.00 84.81 263 ARG A N 1
ATOM 2090 C CA . ARG A 1 263 ? 17.449 -12.685 -4.554 1.00 84.81 263 ARG A CA 1
ATOM 2091 C C . ARG A 1 263 ? 18.222 -13.564 -3.577 1.00 84.81 263 ARG A C 1
ATOM 2093 O O . ARG A 1 263 ? 17.806 -14.679 -3.283 1.00 84.81 263 ARG A O 1
ATOM 2100 N N . ASP A 1 264 ? 19.343 -13.052 -3.087 1.00 79.44 264 ASP A N 1
ATOM 2101 C CA . ASP A 1 264 ? 20.118 -13.676 -2.017 1.00 79.44 264 ASP A CA 1
ATOM 2102 C C . ASP A 1 264 ? 19.711 -13.079 -0.667 1.00 79.44 264 ASP A C 1
ATOM 2104 O O . ASP A 1 264 ? 19.962 -11.910 -0.389 1.00 79.44 264 ASP A O 1
ATOM 2108 N N . HIS A 1 265 ? 19.054 -13.862 0.180 1.00 75.44 265 HIS A N 1
ATOM 2109 C CA . HIS A 1 265 ? 18.548 -13.371 1.463 1.00 75.44 265 HIS A CA 1
ATOM 2110 C C . HIS A 1 265 ? 19.622 -13.288 2.560 1.00 75.44 265 HIS A C 1
ATOM 2112 O O . HIS A 1 265 ? 19.326 -12.791 3.642 1.00 75.44 265 HIS A O 1
ATOM 2118 N N . SER A 1 266 ? 20.856 -13.723 2.283 1.00 72.75 266 SER A N 1
ATOM 2119 C CA . SER A 1 266 ? 21.996 -13.603 3.206 1.00 72.75 266 SER A CA 1
ATOM 2120 C C . SER A 1 266 ? 22.727 -12.254 3.114 1.00 72.75 266 SER A C 1
ATOM 2122 O O . SER A 1 266 ? 23.599 -11.971 3.930 1.00 72.75 266 SER A O 1
ATOM 2124 N N . SER A 1 267 ? 22.384 -11.420 2.124 1.00 63.84 267 SER A N 1
ATOM 2125 C CA . SER A 1 267 ? 23.051 -10.145 1.832 1.00 63.84 267 SER A CA 1
ATOM 2126 C C . SER A 1 267 ? 22.088 -8.954 1.899 1.00 63.84 267 SER A C 1
ATOM 2128 O O . SER A 1 267 ? 20.910 -9.055 1.548 1.00 63.84 267 SER A O 1
ATOM 2130 N N . GLU A 1 268 ? 22.598 -7.787 2.297 1.00 64.62 268 GLU A N 1
ATOM 2131 C CA . GLU A 1 268 ? 21.823 -6.544 2.388 1.00 64.62 268 GLU A CA 1
ATOM 2132 C C . GLU A 1 268 ? 21.938 -5.655 1.133 1.00 64.62 268 GLU A C 1
ATOM 2134 O O . GLU A 1 268 ? 22.869 -5.747 0.331 1.00 64.62 268 GLU A O 1
ATOM 2139 N N . GLY A 1 269 ? 20.959 -4.761 0.954 1.00 64.12 269 GLY A N 1
ATOM 2140 C CA . GLY A 1 269 ? 20.994 -3.717 -0.075 1.00 64.12 269 GLY A CA 1
ATOM 2141 C C . GLY A 1 269 ? 20.918 -4.207 -1.529 1.00 64.12 269 GLY A C 1
ATOM 2142 O O . GLY A 1 269 ? 20.399 -5.278 -1.839 1.00 64.12 269 GLY A O 1
ATOM 2143 N N . ALA A 1 270 ? 21.406 -3.379 -2.456 1.00 60.72 270 ALA A N 1
ATOM 2144 C CA . ALA A 1 270 ? 21.317 -3.593 -3.906 1.00 60.72 270 ALA A CA 1
ATOM 2145 C C . ALA A 1 270 ? 22.186 -4.754 -4.435 1.00 60.72 270 ALA A C 1
ATOM 2147 O O . ALA A 1 270 ? 21.974 -5.207 -5.564 1.00 60.72 270 ALA A O 1
ATOM 2148 N N . ALA A 1 271 ? 23.142 -5.227 -3.627 1.00 66.19 271 ALA A N 1
ATOM 2149 C CA . ALA A 1 271 ? 24.060 -6.322 -3.945 1.00 66.19 271 ALA A CA 1
ATOM 2150 C C . ALA A 1 271 ? 23.384 -7.702 -3.930 1.00 66.19 271 ALA A C 1
ATOM 2152 O O . ALA A 1 271 ? 23.921 -8.659 -4.479 1.00 66.19 271 ALA A O 1
ATOM 2153 N N . LYS A 1 272 ? 22.180 -7.797 -3.355 1.00 82.00 272 LYS A N 1
ATOM 2154 C CA . LYS A 1 272 ? 21.459 -9.061 -3.192 1.00 82.00 272 LYS A CA 1
ATOM 2155 C C . LYS A 1 272 ? 20.614 -9.490 -4.392 1.00 82.00 272 LYS A C 1
ATOM 2157 O O . LYS A 1 272 ? 19.988 -10.545 -4.338 1.00 82.00 272 LYS A O 1
ATOM 2162 N N . VAL A 1 273 ? 20.532 -8.671 -5.443 1.00 84.94 273 VAL A N 1
ATOM 2163 C CA . VAL A 1 273 ? 19.630 -8.899 -6.586 1.00 84.94 273 VAL A CA 1
ATOM 2164 C C . VAL A 1 273 ? 20.422 -9.299 -7.825 1.00 84.94 273 VAL A C 1
ATOM 2166 O O . VAL A 1 273 ? 21.345 -8.600 -8.252 1.00 84.94 273 VAL A O 1
ATOM 2169 N N . PHE A 1 274 ? 20.025 -10.416 -8.423 1.00 90.44 274 PHE A N 1
ATOM 2170 C CA . PHE A 1 274 ? 20.684 -11.045 -9.558 1.00 90.44 274 PHE A CA 1
ATOM 2171 C C . PHE A 1 274 ? 19.678 -11.307 -10.671 1.00 90.44 274 PHE A C 1
ATOM 2173 O O . PHE A 1 274 ? 18.495 -11.511 -10.402 1.00 90.44 274 PHE A O 1
ATOM 2180 N N . ILE A 1 275 ? 20.167 -11.352 -11.907 1.00 92.38 275 ILE A N 1
ATOM 2181 C CA . ILE A 1 275 ? 19.447 -11.993 -13.005 1.00 92.38 275 ILE A CA 1
ATOM 2182 C C . ILE A 1 275 ? 20.076 -13.370 -13.183 1.00 92.38 275 ILE A C 1
ATOM 2184 O O . ILE A 1 275 ? 21.298 -13.498 -13.299 1.00 92.38 275 ILE A O 1
ATOM 2188 N N . GLN A 1 276 ? 19.233 -14.391 -13.143 1.00 92.19 276 GLN A N 1
ATOM 2189 C CA . GLN A 1 276 ? 19.601 -15.782 -13.342 1.00 92.19 276 GLN A CA 1
ATOM 2190 C C . GLN A 1 276 ? 18.973 -16.279 -14.639 1.00 92.19 276 GLN A C 1
ATOM 2192 O O . GLN A 1 276 ? 17.874 -15.848 -14.991 1.00 92.19 276 GLN A O 1
ATOM 2197 N N . ARG A 1 277 ? 19.671 -17.169 -15.343 1.00 90.81 277 ARG A N 1
ATOM 2198 C CA . ARG A 1 277 ? 19.128 -17.873 -16.501 1.00 90.81 277 ARG A CA 1
ATOM 2199 C C . ARG A 1 277 ? 19.125 -19.380 -16.285 1.00 90.81 277 ARG A C 1
ATOM 2201 O O . ARG A 1 277 ? 19.932 -19.909 -15.525 1.00 90.81 277 ARG A O 1
ATOM 2208 N N . GLY A 1 278 ? 18.235 -20.071 -16.981 1.00 86.81 278 GLY A N 1
ATOM 2209 C CA . GLY A 1 278 ? 18.160 -21.530 -16.995 1.00 86.81 278 GLY A CA 1
ATOM 2210 C C . GLY A 1 278 ? 17.406 -22.020 -18.221 1.00 86.81 278 GLY A C 1
ATOM 2211 O O . GLY A 1 278 ? 16.545 -21.310 -18.743 1.00 86.81 278 GLY A O 1
ATOM 2212 N N . LYS A 1 279 ? 17.755 -23.209 -18.719 1.00 79.38 279 LYS A N 1
ATOM 2213 C CA . LYS A 1 279 ? 17.040 -23.821 -19.845 1.00 79.38 279 LYS A CA 1
ATOM 2214 C C . LYS A 1 279 ? 15.642 -24.202 -19.375 1.00 79.38 279 LYS A C 1
ATOM 2216 O O . LYS A 1 279 ? 15.497 -24.889 -18.369 1.00 79.38 279 LYS A O 1
ATOM 2221 N N . ASP A 1 280 ? 14.633 -23.709 -20.081 1.00 59.06 280 ASP A N 1
ATOM 2222 C CA . ASP A 1 280 ? 13.229 -23.926 -19.744 1.00 59.06 280 ASP A CA 1
ATOM 2223 C C . ASP A 1 280 ? 12.919 -25.436 -19.666 1.00 59.06 280 ASP A C 1
ATOM 2225 O O . ASP A 1 280 ? 13.159 -26.184 -20.621 1.00 59.06 280 ASP A O 1
ATOM 2229 N N . PHE A 1 281 ? 12.359 -25.885 -18.537 1.00 53.50 281 PHE A N 1
ATOM 2230 C CA . PHE A 1 281 ? 11.952 -27.275 -18.285 1.00 53.50 281 PHE A CA 1
ATOM 2231 C C . PHE A 1 281 ? 10.882 -27.778 -19.277 1.00 53.50 281 PHE A C 1
ATOM 2233 O O . PHE A 1 281 ? 10.557 -28.963 -19.303 1.00 53.50 281 PHE A O 1
ATOM 2240 N N . ARG A 1 282 ? 10.327 -26.895 -20.121 1.00 49.56 282 ARG A N 1
ATOM 2241 C CA . ARG A 1 282 ? 9.314 -27.219 -21.139 1.00 49.56 282 ARG A CA 1
ATOM 2242 C C . ARG A 1 282 ? 9.868 -27.786 -22.450 1.00 49.56 282 ARG A C 1
ATOM 2244 O O . ARG A 1 282 ? 9.073 -28.236 -23.273 1.00 49.56 282 ARG A O 1
ATOM 2251 N N . ARG A 1 283 ? 11.190 -27.779 -22.673 1.00 41.78 283 ARG A N 1
ATOM 2252 C CA . ARG A 1 283 ? 11.803 -28.224 -23.946 1.00 41.78 283 ARG A CA 1
ATOM 2253 C C . ARG A 1 283 ? 12.597 -29.532 -23.889 1.00 41.78 283 ARG A C 1
ATOM 2255 O O . ARG A 1 283 ? 13.237 -29.872 -24.878 1.00 41.78 283 ARG A O 1
ATOM 2262 N N . SER A 1 284 ? 12.522 -30.305 -22.805 1.00 33.38 284 SER A N 1
ATOM 2263 C CA . SER A 1 284 ? 12.926 -31.718 -22.848 1.00 33.38 284 SER A CA 1
ATOM 2264 C C . SER A 1 284 ? 11.712 -32.599 -23.164 1.00 33.38 284 SER A C 1
ATOM 2266 O O . SER A 1 284 ? 11.075 -33.153 -22.266 1.00 33.38 284 SER A O 1
ATOM 2268 N N . LYS A 1 285 ? 11.364 -32.689 -24.446 1.00 32.12 285 LYS A N 1
ATOM 2269 C CA . LYS A 1 285 ? 10.619 -33.820 -25.004 1.00 32.12 285 LYS A CA 1
ATOM 2270 C C . LYS A 1 285 ? 11.398 -34.363 -26.184 1.00 32.12 285 LYS A C 1
ATOM 2272 O O . LYS A 1 285 ? 11.877 -33.522 -26.975 1.00 32.12 285 LYS A O 1
#

Nearest PDB structures (foldseek):
  8efm-assembly1_B  TM=2.318E-01  e=1.693E+00  Stylophora pistillata
  4i5s-assembly1_A  TM=1.511E-01  e=5.349E-01  Streptococcus mutans UA159
  2wbl-assembly1_B  TM=2.196E-01  e=7.152E+00  Arabidopsis thaliana

Solvent-accessible surface area (backbone atoms only — not comparable to full-atom values): 16631 Å² total; per-residue (Å²): 132,91,51,54,72,44,80,36,79,50,45,77,77,76,65,81,80,97,76,51,73,62,37,37,66,54,39,38,51,46,40,66,70,43,54,50,51,50,22,61,77,44,72,36,46,70,48,70,40,75,90,52,69,97,66,84,41,62,46,77,59,96,92,35,87,43,59,38,40,68,56,43,52,55,39,46,70,37,28,56,43,54,61,66,71,43,65,60,39,78,39,79,43,72,45,43,65,64,60,28,66,78,73,40,52,92,81,57,86,85,78,76,56,36,88,42,31,33,29,43,37,60,35,39,52,78,87,56,85,67,68,75,68,67,44,43,26,33,60,44,76,45,79,41,77,46,99,88,70,49,75,45,78,42,82,46,76,42,85,44,70,65,41,56,56,52,51,52,54,50,52,55,45,46,52,50,26,34,50,54,44,57,75,42,37,73,60,58,60,62,71,38,78,94,49,53,65,48,53,42,61,61,56,30,66,67,48,37,79,71,38,78,54,52,80,69,62,81,51,56,66,68,58,48,40,52,51,51,43,48,35,48,51,66,32,18,57,37,69,42,82,48,100,92,42,77,41,85,37,40,46,76,48,95,90,56,33,30,33,25,61,42,74,46,88,91,50,70,75,76,81,21,38,26,40,32,50,46,69,51,86,86,69,84,122

Radius of gyration: 24.25 Å; Cα contacts (8 Å, |Δi|>4): 392; chains: 1; bounding box: 67×51×63 Å

Foldseek 3Di:
DLDAEAEAVAVVVPDDDPADLLAQVSLLCCCVVPVVVVCVVSVHDYHHHDDFPPDDQWDADPLATWGNLQCQLCRSNSNVSVSVPDQWDKGKAQQDQVNCVSQPVVPDDPPDGSRQKIWIFTSHHNPDDGDRDTFIWGKDWDWDQDPVGDTDIDIDTDGDPSVVSNVVVLVVLLVVLLVVVQVCCVVVVVVCVPPQKDQLLVVLVVCLCVDPVNVVVPDDSVSSSVVSSVSQQSQAQDWDQDPVGTDRFHDQDPVQKTKHWDADPVDDDSRGIMIGIDRDPVPPD

Sequence (285 aa):
KDIKYIILDPLINFQTGTYDENSNQNMDNYIKNYLIPLAVNADGVVFSGHHTNKISMVATHDNELLVDNQNALNAARGASSLIGAARFVLALQPMTRKLWEDHFKDHIQDGSSFVHYTGLIEAKSNYNVIEEDISWLQKQDVSVVTEDGFTEDTACFSTTELNKITKAKNKLKAAKNAQWCRSHMPFIASMFNDKDRITLNSIVSELVPKDPDFADGKVLEQTIKTRVRRKLENALSGKEETKDGYQSHGIAWEDGYNYWIARDHSSEGAAKVFIQRGKDFRRSK

Secondary structure (DSSP, 8-state):
----EEEETTGGGG--SS--TT-HHHHHHHIIIIIHHHHHHHTSEEEE---------EEEETTEEEE-HHHHHTTSTT-HHHHHH-SEEEEEEEPPHHHHHHHTGGG--SS--GGGEEEEEEEEESSSPPPSS-EEEEEEEEEEE-TTS-EEEEEEEEE-THHHHHHHHHHHHHHHHHHHHHHHHHHHHHTTTT-SEEEHHHHHHHHGGGSHHHHH--S-HHHHHHHHHHHHHHHH--EEEETTEEEE--EE-TTSEEEEEEE-TTS-GGGGEEEEEEE-GGG--